Protein AF-0000000080184951 (afdb_homodimer)

Structure (mmCIF, N/CA/C/O backbone):
data_AF-0000000080184951-model_v1
#
loop_
_entity.id
_entity.type
_entity.pdbx_description
1 polymer 'Succinate dehydrogenase cytochrome b556 subunit'
#
loop_
_atom_site.group_PDB
_atom_site.id
_atom_site.type_symbol
_atom_site.label_atom_id
_atom_site.label_alt_id
_atom_site.label_comp_id
_atom_site.label_asym_id
_atom_site.label_entity_id
_atom_site.label_seq_id
_atom_site.pdbx_PDB_ins_code
_atom_site.Cartn_x
_atom_site.Cartn_y
_atom_site.Cartn_z
_atom_site.occupancy
_atom_site.B_iso_or_equiv
_atom_site.auth_seq_id
_atom_site.auth_comp_id
_atom_site.auth_asym_id
_atom_site.auth_atom_id
_atom_site.pdbx_PDB_model_num
ATOM 1 N N . MET A 1 1 ? -30.797 37.688 32.062 1 40.38 1 MET A N 1
ATOM 2 C CA . MET A 1 1 ? -30.281 37.281 30.75 1 40.38 1 MET A CA 1
ATOM 3 C C . MET A 1 1 ? -29.797 35.844 30.766 1 40.38 1 MET A C 1
ATOM 5 O O . MET A 1 1 ? -28.875 35.5 31.484 1 40.38 1 MET A O 1
ATOM 9 N N . GLN A 1 2 ? -30.641 34.844 30.484 1 50.75 2 GLN A N 1
ATOM 10 C CA . GLN A 1 2 ? -30.391 33.406 30.625 1 50.75 2 GLN A CA 1
ATOM 11 C C . GLN A 1 2 ? -29.25 32.938 29.719 1 50.75 2 GLN A C 1
ATOM 13 O O . GLN A 1 2 ? -29.266 33.219 28.516 1 50.75 2 GLN A O 1
ATOM 18 N N . LYS A 1 3 ? -28.047 32.75 30.203 1 53.09 3 LYS A N 1
ATOM 19 C CA . LYS A 1 3 ? -26.891 32.25 29.469 1 53.09 3 LYS A CA 1
ATOM 20 C C . LYS A 1 3 ? -27.25 31 28.672 1 53.09 3 LYS A C 1
ATOM 22 O O . LYS A 1 3 ? -27.766 30.031 29.234 1 53.09 3 LYS A O 1
ATOM 27 N N . LYS A 1 4 ? -27.562 31.109 27.359 1 55.06 4 LYS A N 1
ATOM 28 C CA . LYS A 1 4 ? -27.812 29.938 26.516 1 55.06 4 LYS A CA 1
ATOM 29 C C . LYS A 1 4 ? -26.766 28.859 26.75 1 55.06 4 LYS A C 1
ATOM 31 O O . LYS A 1 4 ? -25.578 29.156 26.859 1 55.06 4 LYS A O 1
ATOM 36 N N . PRO A 1 5 ? -27.141 27.672 27.156 1 54.03 5 PRO A N 1
ATOM 37 C CA . PRO A 1 5 ? -26.188 26.594 27.359 1 54.03 5 PRO A CA 1
ATOM 38 C C . PRO A 1 5 ? -25.25 26.375 26.172 1 54.03 5 PRO A C 1
ATOM 40 O O . PRO A 1 5 ? -25.625 26.688 25.031 1 54.03 5 PRO A O 1
ATOM 43 N N . PRO A 1 6 ? -23.953 26.297 26.422 1 49.47 6 PRO A N 1
ATOM 44 C CA . PRO A 1 6 ? -23.047 26.016 25.297 1 49.47 6 PRO A CA 1
ATOM 45 C C . PRO A 1 6 ? -23.578 24.906 24.391 1 49.47 6 PRO A C 1
ATOM 47 O O . PRO A 1 6 ? -24.172 23.938 24.875 1 49.47 6 PRO A O 1
ATOM 50 N N . LYS A 1 7 ? -24.094 25.172 23.156 1 48.12 7 LYS A N 1
ATOM 51 C CA . LYS A 1 7 ? -24.453 24.172 22.156 1 48.12 7 LYS A CA 1
ATOM 52 C C . LYS A 1 7 ? -23.5 22.984 22.203 1 48.12 7 LYS A C 1
ATOM 54 O O . LYS A 1 7 ? -22.281 23.172 22.25 1 48.12 7 LYS A O 1
ATOM 59 N N . HIS A 1 8 ? -23.828 21.922 22.734 1 45.97 8 HIS A N 1
ATOM 60 C CA . HIS A 1 8 ? -23.078 20.672 22.656 1 45.97 8 HIS A CA 1
ATOM 61 C C . HIS A 1 8 ? -22.562 20.438 21.234 1 45.97 8 HIS A C 1
ATOM 63 O O . HIS A 1 8 ? -23.344 20.391 20.281 1 45.97 8 HIS A O 1
ATOM 69 N N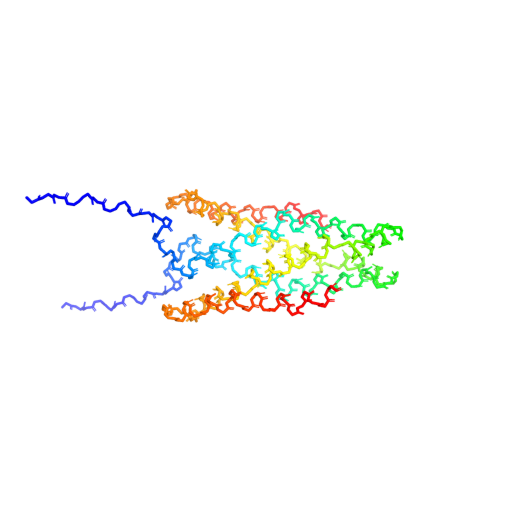 . LEU A 1 9 ? -21.438 21.031 20.797 1 42.91 9 LEU A N 1
ATOM 70 C CA . LEU A 1 9 ? -20.75 20.75 19.547 1 42.91 9 LEU A CA 1
ATOM 71 C C . LEU A 1 9 ? -20.734 19.25 19.25 1 42.91 9 LEU A C 1
ATOM 73 O O . LEU A 1 9 ? -20.125 18.469 20 1 42.91 9 LEU A O 1
ATOM 77 N N . ASN A 1 10 ? -21.781 18.547 18.922 1 44.53 10 ASN A N 1
ATOM 78 C CA . ASN A 1 10 ? -21.719 17.172 18.438 1 44.53 10 ASN A CA 1
ATOM 79 C C . ASN A 1 10 ? -20.547 16.953 17.484 1 44.53 10 ASN A C 1
ATOM 81 O O . ASN A 1 10 ? -20.562 17.453 16.359 1 44.53 10 ASN A O 1
ATOM 85 N N . LEU A 1 11 ? -19.391 16.75 17.938 1 44.78 11 LEU A N 1
ATOM 86 C CA . LEU A 1 11 ? -18.172 16.516 17.172 1 44.78 11 LEU A CA 1
ATOM 87 C C . LEU A 1 11 ? -18.469 15.688 15.914 1 44.78 11 LEU A C 1
ATOM 89 O O . LEU A 1 11 ? -17.812 15.859 14.891 1 44.78 11 LEU A O 1
ATOM 93 N N . LEU A 1 12 ? -19.359 14.656 16.062 1 47.44 12 LEU A N 1
ATOM 94 C CA . LEU A 1 12 ? -19.859 13.992 14.875 1 47.44 12 LEU A CA 1
ATOM 95 C C . LEU A 1 12 ? -20.672 14.961 14.008 1 47.44 12 LEU A C 1
ATOM 97 O O . LEU A 1 12 ? -20.891 14.695 12.828 1 47.44 12 LEU A O 1
ATOM 101 N N . GLU A 1 13 ? -21.219 15.953 14.562 1 49.97 13 GLU A N 1
ATOM 102 C CA . GLU A 1 13 ? -21.938 17.016 13.852 1 49.97 13 GLU A CA 1
ATOM 103 C C . GLU A 1 13 ? -20.969 18.047 13.297 1 49.97 13 GLU A C 1
ATOM 105 O O . GLU A 1 13 ? -21.328 18.875 12.453 1 49.97 13 GLU A O 1
ATOM 110 N N . ILE A 1 14 ? -19.875 18.344 13.969 1 53.41 14 ILE A N 1
ATOM 111 C CA . ILE A 1 14 ? -18.922 19.234 13.336 1 53.41 14 ILE A CA 1
ATOM 112 C C . ILE A 1 14 ? -18.406 18.625 12.031 1 53.41 14 ILE A C 1
ATOM 114 O O . ILE A 1 14 ? -17.859 17.516 12.039 1 53.41 14 ILE A O 1
ATOM 118 N N . LYS A 1 15 ? -18.984 18.906 10.852 1 64.5 15 LYS A N 1
ATOM 119 C CA . LYS A 1 15 ? -18.766 18.422 9.484 1 64.5 15 LYS A CA 1
ATOM 120 C C . LYS A 1 15 ? -17.281 18.422 9.141 1 64.5 15 LYS A C 1
ATOM 122 O O . LYS A 1 15 ? -16.656 19.469 9.008 1 64.5 15 LYS A O 1
ATOM 127 N N . GLN A 1 16 ? -16.578 17.406 9.492 1 77.62 16 GLN A N 1
ATOM 128 C CA . GLN A 1 16 ? -15.211 17.234 9.023 1 77.62 16 GLN A CA 1
ATOM 129 C C . GLN A 1 16 ? -15.094 17.578 7.539 1 77.62 16 GLN A C 1
ATOM 131 O O . GLN A 1 16 ? -15.922 17.156 6.73 1 77.62 16 GLN A O 1
ATOM 136 N N . PRO A 1 17 ? -14.195 18.5 7.273 1 91.44 17 PRO A N 1
ATOM 137 C CA . PRO A 1 17 ? -13.992 18.828 5.859 1 91.44 17 PRO A CA 1
ATOM 138 C C . PRO A 1 17 ? -13.664 17.594 5.016 1 91.44 17 PRO A C 1
ATOM 140 O O . PRO A 1 17 ? -13.047 16.656 5.512 1 91.44 17 PRO A O 1
ATOM 143 N N . LEU A 1 18 ? -14.188 17.578 3.865 1 94.25 18 LEU A N 1
ATOM 144 C CA . LEU A 1 18 ? -14.062 16.438 2.965 1 94.25 18 LEU A CA 1
ATOM 145 C C . LEU A 1 18 ? -12.602 16.031 2.811 1 94.25 18 LEU A C 1
ATOM 147 O O . LEU A 1 18 ? -12.289 14.836 2.814 1 94.25 18 LEU A O 1
ATOM 151 N N . PRO A 1 19 ? -11.633 16.922 2.652 1 95.38 19 PRO A N 1
ATOM 152 C CA . PRO A 1 19 ? -10.219 16.516 2.559 1 95.38 19 PRO A CA 1
ATOM 153 C C . PRO A 1 19 ? -9.75 15.734 3.777 1 95.38 19 PRO A C 1
ATOM 155 O O . PRO A 1 19 ? -8.945 14.812 3.646 1 95.38 19 PRO A O 1
ATOM 158 N N . ALA A 1 20 ? -10.266 16.109 4.934 1 93.94 20 ALA A N 1
ATOM 159 C CA . ALA A 1 20 ? -9.906 15.375 6.145 1 93.94 20 ALA A CA 1
ATOM 160 C C . ALA A 1 20 ? -10.477 13.961 6.121 1 93.94 20 ALA A C 1
ATOM 162 O O . ALA A 1 20 ? -9.82 13.008 6.547 1 93.94 20 ALA A O 1
ATOM 163 N N . VAL A 1 21 ? -11.648 13.883 5.684 1 95.5 21 VAL A N 1
ATOM 164 C CA . VAL A 1 21 ? -12.289 12.57 5.574 1 95.5 21 VAL A CA 1
ATOM 165 C C . VAL A 1 21 ? -11.484 11.688 4.625 1 95.5 21 VAL A C 1
ATOM 167 O O . VAL A 1 21 ? -11.25 10.508 4.918 1 95.5 21 VAL A O 1
ATOM 170 N N . VAL A 1 22 ? -11.039 12.211 3.51 1 97.25 22 VAL A N 1
ATOM 171 C CA . VAL A 1 22 ? -10.273 11.461 2.521 1 97.25 22 VAL A CA 1
ATOM 172 C C . VAL A 1 22 ? -8.945 11.023 3.129 1 97.25 22 VAL A C 1
ATOM 174 O O . VAL A 1 22 ? -8.469 9.914 2.861 1 97.25 22 VAL A O 1
ATOM 177 N N . SER A 1 23 ? -8.359 11.891 3.971 1 96.19 23 SER A N 1
ATOM 178 C CA . SER A 1 23 ? -7.109 11.531 4.637 1 96.19 23 SER A CA 1
ATOM 179 C C . SER A 1 23 ? -7.305 10.328 5.559 1 96.19 23 SER A C 1
ATOM 181 O O . SER A 1 23 ? -6.477 9.414 5.582 1 96.19 23 SER A O 1
ATOM 183 N N . ILE A 1 24 ? -8.367 10.258 6.266 1 94.88 24 ILE A N 1
ATOM 184 C CA . ILE A 1 24 ? -8.68 9.141 7.156 1 94.88 24 ILE A CA 1
ATOM 185 C C . ILE A 1 24 ? -8.945 7.883 6.336 1 94.88 24 ILE A C 1
ATOM 187 O O . ILE A 1 24 ? -8.422 6.809 6.645 1 94.88 24 ILE A O 1
ATOM 191 N N . LEU A 1 25 ? -9.742 8.031 5.344 1 97.38 25 LEU A N 1
ATOM 192 C CA . LEU A 1 25 ? -10.078 6.895 4.488 1 97.38 25 LEU A CA 1
ATOM 193 C C . LEU A 1 25 ? -8.828 6.305 3.85 1 97.38 25 LEU A C 1
ATOM 195 O O . LEU A 1 25 ? -8.734 5.09 3.66 1 97.38 25 LEU A O 1
ATOM 199 N N . HIS A 1 26 ? -7.859 7.156 3.457 1 97.94 26 HIS A N 1
ATOM 200 C CA . HIS A 1 26 ? -6.598 6.691 2.889 1 97.94 26 HIS A CA 1
ATOM 201 C C . HIS A 1 26 ? -5.844 5.805 3.873 1 97.94 26 HIS A C 1
ATOM 203 O O . HIS A 1 26 ? -5.402 4.711 3.518 1 97.94 26 HIS A O 1
ATOM 209 N N . ARG A 1 27 ? -5.82 6.219 5.113 1 97.12 27 ARG A N 1
ATOM 210 C CA . ARG A 1 27 ? -5.109 5.457 6.137 1 97.12 27 ARG A CA 1
ATOM 211 C C . ARG A 1 27 ? -5.844 4.16 6.461 1 97.12 27 ARG A C 1
ATOM 213 O O . ARG A 1 27 ? -5.219 3.109 6.617 1 97.12 27 ARG A O 1
ATOM 220 N N . VAL A 1 28 ? -7.117 4.227 6.523 1 97.31 28 VAL A N 1
ATOM 221 C CA . VAL A 1 28 ? -7.926 3.047 6.82 1 97.31 28 VAL A CA 1
ATOM 222 C C . VAL A 1 28 ? -7.832 2.053 5.664 1 97.31 28 VAL A C 1
ATOM 224 O O . VAL A 1 28 ? -7.703 0.846 5.883 1 97.31 28 VAL A O 1
ATOM 227 N N . SER A 1 29 ? -7.891 2.547 4.441 1 98.19 29 SER A N 1
ATOM 228 C CA . SER A 1 29 ? -7.785 1.656 3.291 1 98.19 29 SER A CA 1
ATOM 229 C C . SER A 1 29 ? -6.414 0.993 3.23 1 98.19 29 SER A C 1
ATOM 231 O O . SER A 1 29 ? -6.301 -0.184 2.881 1 98.19 29 SER A O 1
ATOM 233 N N . GLY A 1 30 ? -5.391 1.742 3.59 1 97.69 30 GLY A N 1
ATOM 234 C CA . GLY A 1 30 ? -4.082 1.126 3.705 1 97.69 30 GLY A CA 1
ATOM 235 C C . GLY A 1 30 ? -4.043 -0.013 4.707 1 97.69 30 GLY A C 1
ATOM 236 O O . GLY A 1 30 ? -3.457 -1.064 4.438 1 97.69 30 GLY A O 1
ATOM 237 N N . ALA A 1 31 ? -4.684 0.171 5.836 1 97.44 31 ALA A N 1
ATOM 238 C CA . ALA A 1 31 ? -4.746 -0.863 6.867 1 97.44 31 ALA A CA 1
ATOM 239 C C . ALA A 1 31 ? -5.488 -2.098 6.359 1 97.44 31 ALA A C 1
ATOM 241 O O . ALA A 1 31 ? -5.066 -3.229 6.613 1 97.44 31 ALA A O 1
ATOM 242 N N . LEU A 1 32 ? -6.527 -1.835 5.719 1 97.75 32 LEU A N 1
ATOM 243 C CA . LEU A 1 32 ? -7.32 -2.945 5.199 1 97.75 32 LEU A CA 1
ATOM 244 C C . LEU A 1 32 ? -6.547 -3.713 4.133 1 97.75 32 LEU A C 1
ATOM 246 O O . LEU A 1 32 ? -6.629 -4.941 4.066 1 97.75 32 LEU A O 1
ATOM 250 N N . LEU A 1 33 ? -5.82 -3.012 3.301 1 97.44 33 LEU A N 1
ATOM 251 C CA . LEU A 1 33 ? -5.027 -3.67 2.268 1 97.44 33 LEU A CA 1
ATOM 252 C C . LEU A 1 33 ? -3.885 -4.469 2.885 1 97.44 33 LEU A C 1
ATOM 254 O O . LEU A 1 33 ? -3.49 -5.508 2.35 1 97.44 33 LEU A O 1
ATOM 258 N N . PHE A 1 34 ? -3.449 -4.023 4.027 1 95.94 34 PHE A N 1
ATOM 259 C CA . PHE A 1 34 ? -2.305 -4.695 4.633 1 95.94 34 PHE A CA 1
ATOM 260 C C . PHE A 1 34 ? -2.758 -5.871 5.488 1 95.94 34 PHE A C 1
ATOM 262 O O . PHE A 1 34 ? -2.35 -7.012 5.254 1 95.94 34 PHE A O 1
ATOM 269 N N . PHE A 1 35 ? -3.584 -5.703 6.527 1 92.88 35 PHE A N 1
ATOM 270 C CA . PHE A 1 35 ? -3.857 -6.699 7.555 1 92.88 35 PHE A CA 1
ATOM 271 C C . PHE A 1 35 ? -4.707 -7.836 7 1 92.88 35 PHE A C 1
ATOM 273 O O . PHE A 1 35 ? -4.285 -8.992 7.004 1 92.88 35 PHE A O 1
ATOM 280 N N . PRO A 1 36 ? -5.805 -7.578 6.418 1 93.88 36 PRO A N 1
ATOM 281 C CA . PRO A 1 36 ? -6.469 -8.719 5.785 1 93.88 36 PRO A CA 1
ATOM 282 C C . PRO A 1 36 ? -6.07 -8.898 4.324 1 93.88 36 PRO A C 1
ATOM 284 O O . PRO A 1 36 ? -6.168 -10.008 3.785 1 93.88 36 PRO A O 1
ATOM 287 N N . GLY A 1 37 ? -5.641 -7.895 3.645 1 95.25 37 GLY A N 1
ATOM 288 C CA . GLY A 1 37 ? -5.379 -7.941 2.215 1 95.25 37 GLY A CA 1
ATOM 289 C C . GLY A 1 37 ? -4.184 -8.797 1.856 1 95.25 37 GLY A C 1
ATOM 290 O O . GLY A 1 37 ? -4.289 -9.711 1.032 1 95.25 37 GLY A O 1
ATOM 291 N N . ILE A 1 38 ? -3.117 -8.555 2.49 1 93.62 38 ILE A N 1
ATOM 292 C CA . ILE A 1 38 ? -1.885 -9.25 2.135 1 93.62 38 ILE A CA 1
ATOM 293 C C . ILE A 1 38 ? -2.004 -10.727 2.494 1 93.62 38 ILE A C 1
ATOM 295 O O . ILE A 1 38 ? -1.757 -11.602 1.658 1 93.62 38 ILE A O 1
ATOM 299 N N . PRO A 1 39 ? -2.465 -11.094 3.764 1 94.62 39 PRO A N 1
ATOM 300 C CA . PRO A 1 39 ? -2.637 -12.516 4.074 1 94.62 39 PRO A CA 1
ATOM 301 C C . PRO A 1 39 ? -3.598 -13.219 3.113 1 94.62 39 PRO A C 1
ATOM 303 O O . PRO A 1 39 ? -3.355 -14.359 2.717 1 94.62 39 PRO A O 1
ATOM 306 N N . LEU A 1 40 ? -4.664 -12.594 2.742 1 94.75 40 LEU A N 1
ATOM 307 C CA . LEU A 1 40 ? -5.613 -13.188 1.805 1 94.75 40 LEU A CA 1
ATOM 308 C C . LEU A 1 40 ? -4.973 -13.383 0.435 1 94.75 40 LEU A C 1
ATOM 310 O O . LEU A 1 40 ? -5.16 -14.43 -0.196 1 94.75 40 LEU A O 1
ATOM 314 N N . LEU A 1 41 ? -4.262 -12.398 -0.031 1 93.06 41 LEU A N 1
ATOM 315 C CA . LEU A 1 41 ? -3.562 -12.508 -1.307 1 93.06 41 LEU A CA 1
ATOM 316 C C . LEU A 1 41 ? -2.555 -13.648 -1.28 1 93.06 41 LEU A C 1
ATOM 318 O O . LEU A 1 41 ? -2.525 -14.477 -2.193 1 93.06 41 LEU A O 1
ATOM 322 N N . LEU A 1 42 ? -1.797 -13.734 -0.169 1 92.19 42 LEU A N 1
ATOM 323 C CA . LEU A 1 42 ? -0.748 -14.75 -0.068 1 92.19 42 LEU A CA 1
ATOM 324 C C . LEU A 1 42 ? -1.346 -16.141 0.043 1 92.19 42 LEU A C 1
ATOM 326 O O . LEU A 1 42 ? -0.808 -17.094 -0.52 1 92.19 42 LEU A O 1
ATOM 330 N N . SER A 1 43 ? -2.416 -16.281 0.792 1 94.69 43 SER A N 1
ATOM 331 C CA . SER A 1 43 ? -3.059 -17.578 0.919 1 94.69 43 SER A CA 1
ATOM 332 C C . SER A 1 43 ? -3.598 -18.062 -0.424 1 94.69 43 SER A C 1
ATOM 334 O O . SER A 1 43 ? -3.498 -19.25 -0.747 1 94.69 43 SER A O 1
ATOM 336 N N . ASN A 1 44 ? -4.129 -17.203 -1.178 1 93.25 44 ASN A N 1
ATOM 337 C CA . ASN A 1 44 ? -4.641 -17.578 -2.49 1 93.25 44 ASN A CA 1
ATOM 338 C C . ASN A 1 44 ? -3.51 -17.875 -3.471 1 93.25 44 ASN A C 1
ATOM 340 O O . ASN A 1 44 ? -3.625 -18.766 -4.312 1 93.25 44 ASN A O 1
ATOM 344 N N . LEU A 1 45 ? -2.473 -17.109 -3.318 1 88.75 45 LEU A N 1
ATOM 345 C CA . LEU A 1 45 ? -1.306 -17.375 -4.152 1 88.75 45 LEU A CA 1
ATOM 346 C C . LEU A 1 45 ? -0.719 -18.75 -3.834 1 88.75 45 LEU A C 1
ATOM 348 O O . LEU A 1 45 ? -0.335 -19.5 -4.742 1 88.75 45 LEU A O 1
ATOM 352 N N . GLU A 1 46 ? -0.659 -18.984 -2.555 1 91.06 46 GLU A N 1
ATOM 353 C CA . GLU A 1 46 ? -0.191 -20.312 -2.137 1 91.06 46 GLU A CA 1
ATOM 354 C C . GLU A 1 46 ? -1.067 -21.422 -2.717 1 91.06 46 GLU A C 1
ATOM 356 O O . GLU A 1 46 ? -0.558 -22.422 -3.229 1 91.06 46 GLU A O 1
ATOM 361 N N . LEU A 1 47 ? -2.281 -21.281 -2.6 1 91.62 47 LEU A N 1
ATOM 362 C CA . LEU A 1 47 ? -3.227 -22.234 -3.156 1 91.62 47 LEU A CA 1
ATOM 363 C C . LEU A 1 47 ? -3.018 -22.406 -4.66 1 91.62 47 LEU A C 1
ATOM 365 O O . LEU A 1 47 ? -2.99 -23.516 -5.172 1 91.62 47 LEU A O 1
ATOM 369 N N . LEU A 1 48 ? -2.83 -21.328 -5.348 1 86 48 LEU A N 1
ATOM 370 C CA . LEU A 1 48 ? -2.67 -21.266 -6.797 1 86 48 LEU A CA 1
ATOM 371 C C . LEU A 1 48 ? -1.414 -22.016 -7.234 1 86 48 LEU A C 1
ATOM 373 O O . LEU A 1 48 ? -1.414 -22.688 -8.266 1 86 48 LEU A O 1
ATOM 377 N N . LEU A 1 49 ? -0.378 -22 -6.363 1 83 49 LEU A N 1
ATOM 378 C CA . LEU A 1 49 ? 0.935 -22.484 -6.766 1 83 49 LEU A CA 1
ATOM 379 C C . LEU A 1 49 ? 1.202 -23.875 -6.172 1 83 49 LEU A C 1
ATOM 381 O O . LEU A 1 49 ? 2.186 -24.516 -6.527 1 83 49 LEU A O 1
ATOM 385 N N . ASP A 1 50 ? 0.391 -24.328 -5.277 1 87.44 50 ASP A N 1
ATOM 386 C CA . ASP A 1 50 ? 0.654 -25.516 -4.473 1 87.44 50 ASP A CA 1
ATOM 387 C C . ASP A 1 50 ? 0.614 -26.781 -5.328 1 87.44 50 ASP A C 1
ATOM 389 O O . ASP A 1 50 ? 1.502 -27.641 -5.23 1 87.44 50 ASP A O 1
ATOM 393 N N . SER A 1 51 ? -0.413 -27.094 -6.168 1 89.38 51 SER A N 1
ATOM 394 C CA . SER A 1 51 ? -0.662 -28.312 -6.938 1 89.38 51 SER A CA 1
ATOM 395 C C . SER A 1 51 ? -1.755 -28.094 -7.98 1 89.38 51 SER A C 1
ATOM 397 O O . SER A 1 51 ? -2.424 -27.062 -7.977 1 89.38 51 SER A O 1
ATOM 399 N N . PRO A 1 52 ? -1.896 -29 -8.875 1 89.69 52 PRO A N 1
ATOM 400 C CA . PRO A 1 52 ? -3.029 -28.906 -9.797 1 89.69 52 PRO A CA 1
ATOM 401 C C . PRO A 1 52 ? -4.375 -28.859 -9.078 1 89.69 52 PRO A C 1
ATOM 403 O O . PRO A 1 52 ? -5.285 -28.141 -9.516 1 89.69 52 PRO A O 1
ATOM 406 N N . GLN A 1 53 ? -4.492 -29.609 -8.039 1 94.81 53 GLN A N 1
ATOM 407 C CA . GLN A 1 53 ? -5.715 -29.578 -7.242 1 94.81 53 GLN A CA 1
ATOM 408 C C . GLN A 1 53 ? -5.922 -28.219 -6.602 1 94.81 53 GLN A C 1
ATOM 410 O O . GLN A 1 53 ? -7.043 -27.703 -6.551 1 94.81 53 GLN A O 1
ATOM 415 N N . GLY A 1 54 ? -4.898 -27.672 -6.066 1 94.44 54 GLY A N 1
ATOM 416 C CA . GLY A 1 54 ? -4.969 -26.328 -5.52 1 94.44 54 GLY A CA 1
ATOM 417 C C . GLY A 1 54 ? -5.391 -25.281 -6.539 1 94.44 54 GLY A C 1
ATOM 418 O O . GLY A 1 54 ? -6.199 -24.406 -6.238 1 94.44 54 GLY A O 1
ATOM 419 N N . TYR A 1 55 ? -4.758 -25.422 -7.742 1 90.19 55 TYR A N 1
ATOM 420 C CA . TYR A 1 55 ? -5.121 -24.516 -8.836 1 90.19 55 TYR A CA 1
ATOM 421 C C . TYR A 1 55 ? -6.609 -24.609 -9.148 1 90.19 55 TYR A C 1
ATOM 423 O O . TYR A 1 55 ? -7.289 -23.594 -9.297 1 90.19 55 TYR A O 1
ATOM 431 N N . ALA A 1 56 ? -7.082 -25.828 -9.266 1 94.25 56 ALA A N 1
ATOM 432 C CA . ALA A 1 56 ? -8.492 -26.047 -9.555 1 94.25 56 ALA A CA 1
ATOM 433 C C . ALA A 1 56 ? -9.383 -25.469 -8.453 1 94.25 56 ALA A C 1
ATOM 435 O O . ALA A 1 56 ? -10.43 -24.891 -8.734 1 94.25 56 ALA A O 1
ATOM 436 N N . GLN A 1 57 ? -8.977 -25.625 -7.211 1 95.31 57 GLN A N 1
ATOM 437 C CA . GLN A 1 57 ? -9.711 -25.062 -6.078 1 95.31 57 GLN A CA 1
ATOM 438 C C . GLN A 1 57 ? -9.75 -23.547 -6.156 1 95.31 57 GLN A C 1
ATOM 440 O O . GLN A 1 57 ? -10.797 -22.938 -5.914 1 95.31 57 GLN A O 1
ATOM 445 N N . PHE A 1 58 ? -8.664 -22.969 -6.496 1 93.5 58 PHE A N 1
ATOM 446 C CA . PHE A 1 58 ? -8.594 -21.516 -6.645 1 93.5 58 PHE A CA 1
ATOM 447 C C . PHE A 1 58 ? -9.547 -21.047 -7.73 1 93.5 58 PHE A C 1
ATOM 449 O O . PHE A 1 58 ? -10.266 -20.062 -7.547 1 93.5 58 PHE A O 1
ATOM 456 N N . GLN A 1 59 ? -9.578 -21.75 -8.82 1 92.81 59 GLN A N 1
ATOM 457 C CA . GLN A 1 59 ? -10.469 -21.391 -9.922 1 92.81 59 GLN A CA 1
ATOM 458 C C . GLN A 1 59 ? -11.93 -21.469 -9.492 1 92.81 59 GLN A C 1
ATOM 460 O O . GLN A 1 59 ? -12.742 -20.625 -9.898 1 92.81 59 GLN A O 1
ATOM 465 N N . SER A 1 60 ? -12.203 -22.422 -8.734 1 95.94 60 SER A N 1
ATOM 466 C CA . SER A 1 60 ? -13.578 -22.625 -8.305 1 95.94 60 SER A CA 1
ATOM 467 C C . SER A 1 60 ? -14.047 -21.484 -7.402 1 95.94 60 SER A C 1
ATOM 469 O O . SER A 1 60 ? -15.25 -21.281 -7.23 1 95.94 60 SER A O 1
ATOM 471 N N . LEU A 1 61 ? -13.141 -20.766 -6.746 1 95.38 61 LEU A N 1
ATOM 472 C CA . LEU A 1 61 ? -13.492 -19.625 -5.906 1 95.38 61 LEU A CA 1
ATOM 473 C C . LEU A 1 61 ? -14.234 -18.562 -6.707 1 95.38 61 LEU A C 1
ATOM 475 O O . LEU A 1 61 ? -15.086 -17.859 -6.168 1 95.38 61 LEU A O 1
ATOM 479 N N . PHE A 1 62 ? -13.938 -18.469 -8.016 1 94.31 62 PHE A N 1
ATOM 480 C CA . PHE A 1 62 ? -14.516 -17.438 -8.867 1 94.31 62 PHE A CA 1
ATOM 481 C C . PHE A 1 62 ? -15.969 -17.781 -9.203 1 94.31 62 PHE A C 1
ATOM 483 O O . PHE A 1 62 ? -16.688 -16.938 -9.75 1 94.31 62 PHE A O 1
ATOM 490 N N . GLU A 1 63 ? -16.375 -18.953 -8.883 1 95.62 63 GLU A N 1
ATOM 491 C CA . GLU A 1 63 ? -17.766 -19.328 -9.055 1 95.62 63 GLU A CA 1
ATOM 492 C C . GLU A 1 63 ? -18.594 -18.938 -7.84 1 95.62 63 GLU A C 1
ATOM 494 O O . GLU A 1 63 ? -19.828 -18.938 -7.895 1 95.62 63 GLU A O 1
ATOM 499 N N . ASN A 1 64 ? -18.016 -18.641 -6.75 1 96.88 64 ASN A N 1
ATOM 500 C CA . ASN A 1 64 ? -18.672 -18.266 -5.504 1 96.88 64 ASN A CA 1
ATOM 501 C C . ASN A 1 64 ? -18.969 -16.766 -5.461 1 96.88 64 ASN A C 1
ATOM 503 O O . ASN A 1 64 ? -18.062 -15.938 -5.523 1 96.88 64 ASN A O 1
ATOM 507 N N . PRO A 1 65 ? -20.266 -16.344 -5.324 1 96.38 65 PRO A N 1
ATOM 508 C CA . PRO A 1 65 ? -20.641 -14.922 -5.316 1 96.38 65 PRO A CA 1
ATOM 509 C C . PRO A 1 65 ? -20 -14.148 -4.168 1 96.38 65 PRO A C 1
ATOM 511 O O . PRO A 1 65 ? -19.703 -12.961 -4.305 1 96.38 65 PRO A O 1
ATOM 514 N N . LEU A 1 66 ? -19.797 -14.773 -3.07 1 96.75 66 LEU A N 1
ATOM 515 C CA . LEU A 1 66 ? -19.172 -14.117 -1.931 1 96.75 66 LEU A CA 1
ATOM 516 C C . LEU A 1 66 ? -17.719 -13.75 -2.244 1 96.75 66 LEU A C 1
ATOM 518 O O . LEU A 1 66 ? -17.25 -12.68 -1.864 1 96.75 66 LEU A O 1
ATOM 522 N N . PHE A 1 67 ? -17.016 -14.648 -2.869 1 96.81 67 PHE A N 1
ATOM 523 C CA . PHE A 1 67 ? -15.625 -14.391 -3.25 1 96.81 67 PHE A CA 1
ATOM 524 C C . PHE A 1 67 ? -15.547 -13.234 -4.242 1 96.81 67 PHE A C 1
ATOM 526 O O . PHE A 1 67 ? -14.719 -12.336 -4.09 1 96.81 67 PHE A O 1
ATOM 533 N N . LYS A 1 68 ? -16.469 -13.211 -5.211 1 96.56 68 LYS A N 1
ATOM 534 C CA . LYS A 1 68 ? -16.484 -12.156 -6.219 1 96.56 68 LYS A CA 1
ATOM 535 C C . LYS A 1 68 ? -16.812 -10.805 -5.59 1 96.56 68 LYS A C 1
ATOM 537 O O . LYS A 1 68 ? -16.219 -9.789 -5.953 1 96.56 68 LYS A O 1
ATOM 542 N N . THR A 1 69 ? -17.719 -10.812 -4.668 1 96.75 69 THR A N 1
ATOM 543 C CA . THR A 1 69 ? -18.062 -9.578 -3.965 1 96.75 69 THR A CA 1
ATOM 544 C C . THR A 1 69 ? -16.875 -9.07 -3.148 1 96.75 69 THR A C 1
ATOM 546 O O . THR A 1 69 ? -16.609 -7.871 -3.125 1 96.75 69 THR A O 1
ATOM 549 N N . GLY A 1 70 ? -16.219 -10.023 -2.477 1 96.5 70 GLY A N 1
ATOM 550 C CA . GLY A 1 70 ? -15.016 -9.656 -1.74 1 96.5 70 GLY A CA 1
ATOM 551 C C . GLY A 1 70 ? -13.93 -9.062 -2.619 1 96.5 70 GLY A C 1
ATOM 552 O O . GLY A 1 70 ? -13.258 -8.109 -2.221 1 96.5 70 GLY A O 1
ATOM 553 N N . LEU A 1 71 ? -13.797 -9.609 -3.789 1 96.44 71 LEU A N 1
ATOM 554 C CA . LEU A 1 71 ? -12.805 -9.102 -4.734 1 96.44 71 LEU A CA 1
ATOM 555 C C . LEU A 1 71 ? -13.156 -7.688 -5.188 1 96.44 71 LEU A C 1
ATOM 557 O O . LEU A 1 71 ? -12.266 -6.84 -5.328 1 96.44 71 LEU A O 1
ATOM 561 N N . ILE A 1 72 ? -14.438 -7.445 -5.406 1 97.31 72 ILE A N 1
ATOM 562 C CA . ILE A 1 72 ? -14.891 -6.125 -5.836 1 97.31 72 ILE A CA 1
ATOM 563 C C . ILE A 1 72 ? -14.672 -5.117 -4.715 1 97.31 72 ILE A C 1
ATOM 565 O O . ILE A 1 72 ? -14.234 -3.988 -4.957 1 97.31 72 ILE A O 1
ATOM 569 N N . LEU A 1 73 ? -14.977 -5.512 -3.529 1 97.56 73 LEU A N 1
ATOM 570 C CA . LEU A 1 73 ? -14.727 -4.648 -2.379 1 97.56 73 LEU A CA 1
ATOM 571 C C . LEU A 1 73 ? -13.242 -4.348 -2.234 1 97.56 73 LEU A C 1
ATOM 573 O O . LEU A 1 73 ? -12.859 -3.205 -1.984 1 97.56 73 LEU A O 1
ATOM 577 N N . ALA A 1 74 ? -12.43 -5.371 -2.391 1 97.25 74 ALA A N 1
ATOM 578 C CA . ALA A 1 74 ? -10.984 -5.184 -2.326 1 97.25 74 ALA A CA 1
ATOM 579 C C . ALA A 1 74 ? -10.508 -4.23 -3.416 1 97.25 74 ALA A C 1
ATOM 581 O O . ALA A 1 74 ? -9.617 -3.41 -3.186 1 97.25 74 ALA A O 1
ATOM 582 N N . LEU A 1 75 ? -11.062 -4.328 -4.566 1 97.5 75 LEU A N 1
ATOM 583 C CA . LEU A 1 75 ? -10.75 -3.43 -5.672 1 97.5 75 LEU A CA 1
ATOM 584 C C . LEU A 1 75 ? -11.094 -1.988 -5.316 1 97.5 75 LEU A C 1
ATOM 586 O O . LEU A 1 75 ? -10.312 -1.073 -5.582 1 97.5 75 LEU A O 1
ATOM 590 N N . TRP A 1 76 ? -12.234 -1.8 -4.746 1 98.5 76 TRP A N 1
ATOM 591 C CA . TRP A 1 76 ? -12.648 -0.459 -4.344 1 98.5 76 TRP A CA 1
ATOM 592 C C . TRP A 1 76 ? -11.68 0.125 -3.318 1 98.5 76 TRP A C 1
ATOM 594 O O . TRP A 1 76 ? -11.258 1.277 -3.441 1 98.5 76 TRP A O 1
ATOM 604 N N . VAL A 1 77 ? -11.352 -0.648 -2.307 1 98.62 77 VAL A N 1
ATOM 605 C CA . VAL A 1 77 ? -10.43 -0.233 -1.261 1 98.62 77 VAL A CA 1
ATOM 606 C C . VAL A 1 77 ? -9.078 0.128 -1.879 1 98.62 77 VAL A C 1
ATOM 608 O O . VAL A 1 77 ? -8.469 1.139 -1.516 1 98.62 77 VAL A O 1
ATOM 611 N N . PHE A 1 78 ? -8.648 -0.642 -2.838 1 98.44 78 PHE A N 1
ATOM 612 C CA . PHE A 1 78 ? -7.371 -0.417 -3.508 1 98.44 78 PHE A CA 1
ATOM 613 C C . PHE A 1 78 ? -7.406 0.876 -4.312 1 98.44 78 PHE A C 1
ATOM 615 O O . PHE A 1 78 ? -6.496 1.7 -4.211 1 98.44 78 PHE A O 1
ATOM 622 N N . LEU A 1 79 ? -8.461 1.055 -5.098 1 98.56 79 LEU A N 1
ATOM 623 C CA . LEU A 1 79 ? -8.57 2.229 -5.957 1 98.56 79 LEU A CA 1
ATOM 624 C C . LEU A 1 79 ? -8.703 3.5 -5.129 1 98.56 79 LEU A C 1
ATOM 626 O O . LEU A 1 79 ? -8.164 4.547 -5.492 1 98.56 79 LEU A O 1
ATOM 630 N N . LEU A 1 80 ? -9.492 3.393 -4.039 1 98.62 80 LEU A N 1
ATOM 631 C CA . LEU A 1 80 ? -9.578 4.523 -3.123 1 98.62 80 LEU A CA 1
ATOM 632 C C . LEU A 1 80 ? -8.203 4.902 -2.592 1 98.62 80 LEU A C 1
ATOM 634 O O . LEU A 1 80 ? -7.836 6.078 -2.596 1 98.62 80 LEU A O 1
ATOM 638 N N . HIS A 1 81 ? -7.457 3.959 -2.094 1 98.5 81 HIS A N 1
ATOM 639 C CA . HIS A 1 81 ? -6.113 4.176 -1.572 1 98.5 81 HIS A CA 1
ATOM 640 C C . HIS A 1 81 ? -5.199 4.781 -2.635 1 98.5 81 HIS A C 1
ATOM 642 O O . HIS A 1 81 ? -4.469 5.734 -2.361 1 98.5 81 HIS A O 1
ATOM 648 N N . LEU A 1 82 ? -5.238 4.227 -3.846 1 98 82 LEU A N 1
ATOM 649 C CA . LEU A 1 82 ? -4.395 4.664 -4.949 1 98 82 LEU A CA 1
ATOM 650 C C . LEU A 1 82 ? -4.68 6.117 -5.312 1 98 82 LEU A C 1
ATOM 652 O O . LEU A 1 82 ? -3.762 6.934 -5.387 1 98 82 LEU A O 1
ATOM 656 N N . PHE A 1 83 ? -5.918 6.445 -5.527 1 98.44 83 PHE A N 1
ATOM 657 C CA . PHE A 1 83 ? -6.27 7.793 -5.961 1 98.44 83 PHE A CA 1
ATOM 658 C C . PHE A 1 83 ? -6 8.805 -4.855 1 98.44 83 PHE A C 1
ATOM 660 O O . PHE A 1 83 ? -5.559 9.922 -5.121 1 98.44 83 PHE A O 1
ATOM 667 N N . ALA A 1 84 ? -6.34 8.383 -3.643 1 98.38 84 ALA A N 1
ATOM 668 C CA . ALA A 1 84 ? -6.016 9.266 -2.523 1 98.38 84 ALA A CA 1
ATOM 669 C C . ALA A 1 84 ? -4.508 9.484 -2.42 1 98.38 84 ALA A C 1
ATOM 671 O O . ALA A 1 84 ? -4.055 10.609 -2.188 1 98.38 84 ALA A O 1
ATOM 672 N N . GLY A 1 85 ? -3.752 8.445 -2.537 1 97.69 85 GLY A N 1
ATOM 673 C CA . GLY A 1 85 ? -2.303 8.57 -2.529 1 97.69 85 GLY A CA 1
ATOM 674 C C . GLY A 1 85 ? -1.782 9.508 -3.602 1 97.69 85 GLY A C 1
ATOM 675 O O . GLY A 1 85 ? -0.886 10.32 -3.346 1 97.69 85 GLY A O 1
ATOM 676 N N . ILE A 1 86 ? -2.264 9.43 -4.77 1 97.5 86 ILE A N 1
ATOM 677 C CA . ILE A 1 86 ? -1.884 10.305 -5.871 1 97.5 86 ILE A CA 1
ATOM 678 C C . ILE A 1 86 ? -2.205 11.758 -5.512 1 97.5 86 ILE A C 1
ATOM 680 O O . ILE A 1 86 ? -1.393 12.656 -5.75 1 97.5 86 ILE A O 1
ATOM 684 N N . ARG A 1 87 ? -3.414 11.945 -5.012 1 97.81 87 ARG A N 1
ATOM 685 C CA . ARG A 1 87 ? -3.801 13.281 -4.566 1 97.81 87 ARG A CA 1
ATOM 686 C C . ARG A 1 87 ? -2.797 13.836 -3.561 1 97.81 87 ARG A C 1
ATOM 688 O O . ARG A 1 87 ? -2.385 14.992 -3.66 1 97.81 87 ARG A O 1
ATOM 695 N N . PHE A 1 88 ? -2.41 13.008 -2.555 1 97.19 88 PHE A N 1
ATOM 696 C CA . PHE A 1 88 ? -1.52 13.477 -1.499 1 97.19 88 PHE A CA 1
ATOM 697 C C . PHE A 1 88 ? -0.124 13.75 -2.049 1 97.19 88 PHE A C 1
ATOM 699 O O . PHE A 1 88 ? 0.558 14.672 -1.602 1 97.19 88 PHE A O 1
ATOM 706 N N . LEU A 1 89 ? 0.264 13.023 -3.006 1 96.19 89 LEU A N 1
ATOM 707 C CA . LEU A 1 89 ? 1.528 13.32 -3.67 1 96.19 89 LEU A CA 1
ATOM 708 C C . LEU A 1 89 ? 1.459 14.656 -4.402 1 96.19 89 LEU A C 1
ATOM 710 O O . LEU A 1 89 ? 2.426 15.422 -4.402 1 96.19 89 LEU A O 1
ATOM 714 N N . GLY A 1 90 ? 0.339 14.867 -5.086 1 95.69 90 GLY A N 1
ATOM 715 C CA . GLY A 1 90 ? 0.132 16.156 -5.703 1 95.69 90 GLY A CA 1
ATOM 716 C C . GLY A 1 90 ? 0.219 17.312 -4.719 1 95.69 90 GLY A C 1
ATOM 717 O O . GLY A 1 90 ? 0.825 18.344 -5.012 1 95.69 90 GLY A O 1
ATOM 718 N N . LEU A 1 91 ? -0.357 17.172 -3.555 1 95 91 LEU A N 1
ATOM 719 C CA . LEU A 1 91 ? -0.312 18.188 -2.514 1 95 91 LEU A CA 1
ATOM 720 C C . LEU A 1 91 ? 1.123 18.438 -2.059 1 95 91 LEU A C 1
ATOM 722 O O . LEU A 1 91 ? 1.507 19.578 -1.8 1 95 91 LEU A O 1
ATOM 726 N N . ASP A 1 92 ? 1.863 17.375 -1.952 1 92.88 92 ASP A N 1
ATOM 727 C CA . ASP A 1 92 ? 3.27 17.516 -1.587 1 92.88 92 ASP A CA 1
ATOM 728 C C . ASP A 1 92 ? 4.023 18.359 -2.611 1 92.88 92 ASP A C 1
ATOM 730 O O . ASP A 1 92 ? 5.016 19.016 -2.275 1 92.88 92 ASP A O 1
ATOM 734 N N . LEU A 1 93 ? 3.584 18.344 -3.816 1 94.69 93 LEU A N 1
ATOM 735 C CA . LEU A 1 93 ? 4.18 19.141 -4.891 1 94.69 93 LEU A CA 1
ATOM 736 C C . LEU A 1 93 ? 3.479 20.484 -5.031 1 94.69 9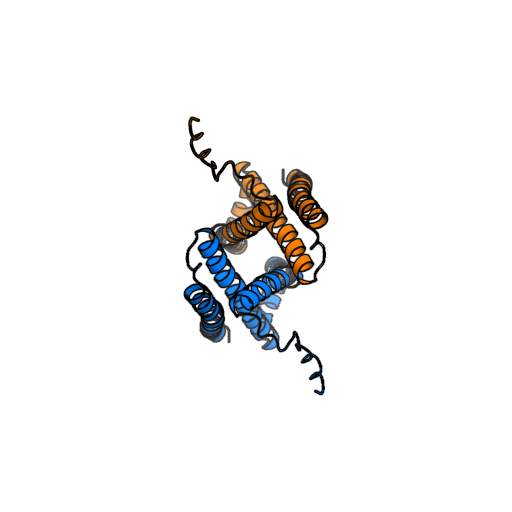3 LEU A C 1
ATOM 738 O O . LEU A 1 93 ? 3.686 21.203 -6.016 1 94.69 93 LEU A O 1
ATOM 742 N N . HIS A 1 94 ? 2.549 20.797 -4.121 1 93.75 94 HIS A N 1
ATOM 743 C CA . HIS A 1 94 ? 1.853 22.062 -3.988 1 93.75 94 HIS A CA 1
ATOM 744 C C . HIS A 1 94 ? 0.779 22.219 -5.059 1 93.75 94 HIS A C 1
ATOM 746 O O . HIS A 1 94 ? 0.431 23.344 -5.438 1 93.75 94 HIS A O 1
ATOM 752 N N . TYR A 1 95 ? 0.386 21.125 -5.625 1 94.5 95 TYR A N 1
ATOM 753 C CA . TYR A 1 95 ? -0.808 21.109 -6.461 1 94.5 95 TYR A CA 1
ATOM 754 C C . TYR A 1 95 ? -2.062 20.906 -5.621 1 94.5 95 TYR A C 1
ATOM 756 O O . TYR A 1 95 ? -2.09 20.031 -4.746 1 94.5 95 TYR A O 1
ATOM 764 N N . GLY A 1 96 ? -3.076 21.812 -5.797 1 90.75 96 GLY A N 1
ATOM 765 C CA . GLY A 1 96 ? -4.352 21.609 -5.129 1 90.75 96 GLY A CA 1
ATOM 766 C C . GLY A 1 96 ? -4.355 22.109 -3.691 1 90.75 96 GLY A C 1
ATOM 767 O O . GLY A 1 96 ? -5.102 21.594 -2.857 1 90.75 96 GLY A O 1
ATOM 768 N N . ILE A 1 97 ? -3.578 23.016 -3.402 1 92.56 97 ILE A N 1
ATOM 769 C CA . ILE A 1 97 ? -3.391 23.438 -2.021 1 92.56 97 ILE A CA 1
ATOM 770 C C . ILE A 1 97 ? -4.48 24.438 -1.642 1 92.56 97 ILE A C 1
ATOM 772 O O . ILE A 1 97 ? -4.742 24.672 -0.457 1 92.56 97 ILE A O 1
ATOM 776 N N . LYS A 1 98 ? -5.062 25.031 -2.629 1 95.31 98 LYS A N 1
ATOM 777 C CA . LYS A 1 98 ? -6.184 25.922 -2.334 1 95.31 98 LYS A CA 1
ATOM 778 C C . LYS A 1 98 ? -7.398 25.125 -1.854 1 95.31 98 LYS A C 1
ATOM 780 O O . LYS A 1 98 ? -7.656 24.031 -2.332 1 95.31 98 LYS A O 1
ATOM 785 N N . LEU A 1 99 ? -8.133 25.75 -0.946 1 93.69 99 LEU A N 1
ATOM 786 C CA . LEU A 1 99 ? -9.234 25.062 -0.282 1 93.69 99 LEU A CA 1
ATOM 787 C C . LEU A 1 99 ? -10.219 24.5 -1.304 1 93.69 99 LEU A C 1
ATOM 789 O O . LEU A 1 99 ? -10.633 23.344 -1.207 1 93.69 99 LEU A O 1
ATOM 793 N N . GLU A 1 100 ? -10.586 25.391 -2.211 1 94.62 100 GLU A N 1
ATOM 794 C CA . GLU A 1 100 ? -11.539 24.953 -3.225 1 94.62 100 GLU A CA 1
ATOM 795 C C . GLU A 1 100 ? -11 23.766 -4.02 1 94.62 100 GLU A C 1
ATOM 797 O O . GLU A 1 100 ? -11.742 22.828 -4.328 1 94.62 100 GLU A O 1
ATOM 802 N N . GLN A 1 101 ? -9.758 23.797 -4.41 1 96.06 101 GLN A N 1
ATOM 803 C CA . GLN A 1 101 ? -9.117 22.703 -5.141 1 96.06 101 GLN A CA 1
ATOM 804 C C . GLN A 1 101 ? -9.031 21.453 -4.285 1 96.06 101 GLN A C 1
ATOM 806 O O . GLN A 1 101 ? -9.234 20.344 -4.781 1 96.06 101 GLN A O 1
ATOM 811 N N . ALA A 1 102 ? -8.719 21.641 -3.008 1 95.38 102 ALA A N 1
ATOM 812 C CA . ALA A 1 102 ? -8.633 20.5 -2.088 1 95.38 102 ALA A CA 1
ATOM 813 C C . ALA A 1 102 ? -9.977 19.781 -1.967 1 95.38 102 ALA A C 1
ATOM 815 O O . ALA A 1 102 ? -10.031 18.547 -1.965 1 95.38 102 ALA A O 1
ATOM 816 N N . ARG A 1 103 ? -11.023 20.516 -1.862 1 95.88 103 ARG A N 1
ATOM 817 C CA . ARG A 1 103 ? -12.359 19.938 -1.773 1 95.88 103 ARG A CA 1
ATOM 818 C C . ARG A 1 103 ? -12.734 19.219 -3.066 1 95.88 103 ARG A C 1
ATOM 820 O O . ARG A 1 103 ? -13.312 18.125 -3.033 1 95.88 103 ARG A O 1
ATOM 827 N N . LEU A 1 104 ? -12.398 19.891 -4.199 1 97.12 104 LEU A N 1
ATOM 828 C CA . LEU A 1 104 ? -12.711 19.297 -5.496 1 97.12 104 LEU A CA 1
ATOM 829 C C . LEU A 1 104 ? -11.961 17.984 -5.695 1 97.12 104 LEU A C 1
ATOM 831 O O . LEU A 1 104 ? -12.555 16.984 -6.105 1 97.12 104 LEU A O 1
ATOM 835 N N . THR A 1 105 ? -10.641 17.969 -5.445 1 97.75 105 THR A N 1
ATOM 836 C CA . THR A 1 105 ? -9.852 16.75 -5.664 1 97.75 105 THR A CA 1
ATOM 837 C C . THR A 1 105 ? -10.289 15.648 -4.703 1 97.75 105 THR A C 1
ATOM 839 O O . THR A 1 105 ? -10.188 14.469 -5.031 1 97.75 105 THR A O 1
ATOM 842 N N . SER A 1 106 ? -10.766 15.992 -3.484 1 98.06 106 SER A N 1
ATOM 843 C CA . SER A 1 106 ? -11.305 14.992 -2.561 1 98.06 106 SER A CA 1
ATOM 844 C C . SER A 1 106 ? -12.555 14.328 -3.131 1 98.06 106 SER A C 1
ATOM 846 O O . SER A 1 106 ? -12.703 13.109 -3.041 1 98.06 106 SER A O 1
ATOM 848 N N . LYS A 1 107 ? -13.406 15.148 -3.75 1 98.06 107 LYS A N 1
ATOM 849 C CA . LYS A 1 107 ? -14.594 14.602 -4.402 1 98.06 107 LYS A CA 1
ATOM 850 C C . LYS A 1 107 ? -14.211 13.68 -5.559 1 98.06 107 LYS A C 1
ATOM 852 O O . LYS A 1 107 ? -14.828 12.633 -5.75 1 98.06 107 LYS A O 1
ATOM 857 N N . ILE A 1 108 ? -13.289 14.062 -6.34 1 98.25 10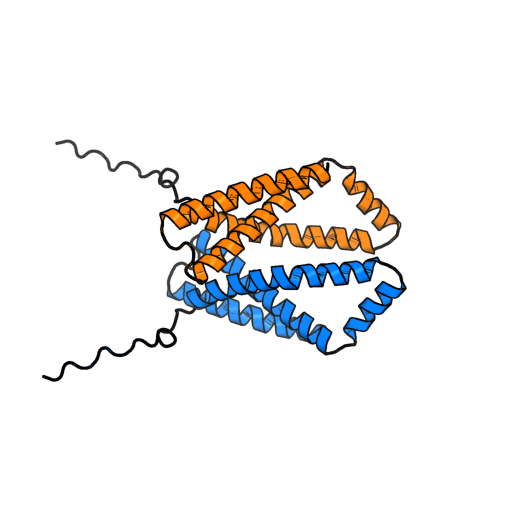8 ILE A N 1
ATOM 858 C CA . ILE A 1 108 ? -12.844 13.297 -7.496 1 98.25 108 ILE A CA 1
ATOM 859 C C . ILE A 1 108 ? -12.297 11.945 -7.043 1 98.25 108 ILE A C 1
ATOM 861 O O . ILE A 1 108 ? -12.578 10.914 -7.66 1 98.25 108 ILE A O 1
ATOM 865 N N . VAL A 1 109 ? -11.492 11.922 -5.914 1 98.5 109 VAL A N 1
ATOM 866 C CA . VAL A 1 109 ? -10.938 10.68 -5.383 1 98.5 109 VAL A CA 1
ATOM 867 C C . VAL A 1 109 ? -12.07 9.703 -5.07 1 98.5 109 VAL A C 1
ATOM 869 O O . VAL A 1 109 ? -12.023 8.539 -5.492 1 98.5 109 VAL A O 1
ATOM 872 N N . LEU A 1 110 ? -13.102 10.156 -4.355 1 98.25 110 LEU A N 1
ATOM 873 C CA . LEU A 1 110 ? -14.211 9.297 -3.943 1 98.25 110 LEU A CA 1
ATOM 874 C C . LEU A 1 110 ? -15.008 8.828 -5.152 1 98.25 110 LEU A C 1
ATOM 876 O O . LEU A 1 110 ? -15.328 7.641 -5.27 1 98.25 110 LEU A O 1
ATOM 880 N N . ALA A 1 111 ? -15.289 9.75 -6.086 1 98.5 111 ALA A N 1
ATOM 881 C CA . ALA A 1 111 ? -16.078 9.422 -7.27 1 98.5 111 ALA A CA 1
ATOM 882 C C . ALA A 1 111 ? -15.32 8.484 -8.203 1 98.5 111 ALA A C 1
ATOM 884 O O . ALA A 1 111 ? -15.867 7.488 -8.672 1 98.5 111 ALA A O 1
ATOM 885 N N . ALA A 1 112 ? -14.078 8.805 -8.539 1 98.44 112 ALA A N 1
ATOM 886 C CA . ALA A 1 112 ? -13.273 7.996 -9.453 1 98.44 112 ALA A CA 1
ATOM 887 C C . ALA A 1 112 ? -13.102 6.578 -8.914 1 98.44 112 ALA A C 1
ATOM 889 O O . ALA A 1 112 ? -13.203 5.605 -9.664 1 98.44 112 ALA A O 1
ATOM 890 N N . GLY A 1 113 ? -12.797 6.473 -7.566 1 98.38 113 GLY A N 1
ATOM 891 C CA . GLY A 1 113 ? -12.68 5.152 -6.969 1 98.38 113 GLY A CA 1
ATOM 892 C C . GLY A 1 113 ? -13.938 4.312 -7.121 1 98.38 113 GLY A C 1
ATOM 893 O O . GLY A 1 113 ? -13.867 3.141 -7.488 1 98.38 113 GLY A O 1
ATOM 894 N N . PHE A 1 114 ? -15.039 4.969 -6.895 1 97.88 114 PHE A N 1
ATOM 895 C CA . PHE A 1 114 ? -16.312 4.262 -6.953 1 97.88 114 PHE A CA 1
ATOM 896 C C . PHE A 1 114 ? -16.672 3.9 -8.391 1 97.88 114 PHE A C 1
ATOM 898 O O . PHE A 1 114 ? -17.016 2.754 -8.68 1 97.88 114 PHE A O 1
ATOM 905 N N . ILE A 1 115 ? -16.578 4.805 -9.328 1 98.31 115 ILE A N 1
ATOM 906 C CA . ILE A 1 115 ? -16.969 4.617 -10.727 1 98.31 115 ILE A CA 1
ATOM 907 C C . ILE A 1 115 ? -16.078 3.547 -11.367 1 98.31 115 ILE A C 1
ATOM 909 O O . ILE A 1 115 ? -16.578 2.643 -12.039 1 98.31 115 ILE A O 1
ATOM 913 N N . LEU A 1 116 ? -14.805 3.609 -11.188 1 98.31 116 LEU A N 1
ATOM 914 C CA . LEU A 1 116 ? -13.906 2.635 -11.789 1 98.31 116 LEU A CA 1
ATOM 915 C C . LEU A 1 116 ? -14.133 1.247 -11.203 1 98.31 116 LEU A C 1
ATOM 917 O O . LEU A 1 116 ? -13.992 0.24 -11.898 1 98.31 116 LEU A O 1
ATOM 921 N N . THR A 1 117 ? -14.43 1.214 -9.859 1 98.31 117 THR A N 1
ATOM 922 C CA . THR A 1 117 ? -14.758 -0.072 -9.258 1 98.31 117 THR A CA 1
ATOM 923 C C . THR A 1 117 ? -15.969 -0.698 -9.945 1 98.31 117 THR A C 1
ATOM 925 O O . THR A 1 117 ? -15.961 -1.89 -10.258 1 98.31 117 THR A O 1
ATOM 928 N N . LEU A 1 118 ? -16.984 0.11 -10.164 1 97.25 118 LEU A N 1
ATOM 929 C CA . LEU A 1 118 ? -18.203 -0.394 -10.812 1 97.25 118 LEU A CA 1
ATOM 930 C C . LEU A 1 118 ? -17.891 -0.875 -12.227 1 97.25 118 LEU A C 1
ATOM 932 O O . LEU A 1 118 ? -18.359 -1.938 -12.641 1 97.25 118 LEU A O 1
ATOM 936 N N . LEU A 1 119 ? -17.125 -0.171 -12.977 1 97.12 119 LEU A N 1
ATOM 937 C CA . LEU A 1 119 ? -16.797 -0.515 -14.352 1 97.12 119 LEU A CA 1
ATOM 938 C C . LEU A 1 119 ? -16 -1.814 -14.414 1 97.12 119 LEU A C 1
ATOM 940 O O . LEU A 1 119 ? -16.312 -2.701 -15.211 1 97.12 119 LEU A O 1
ATOM 944 N N . ILE A 1 120 ? -15.008 -1.944 -13.578 1 96.56 120 ILE A N 1
ATOM 945 C CA . ILE A 1 120 ? -14.156 -3.131 -13.586 1 96.56 120 ILE A CA 1
ATOM 946 C C . ILE A 1 120 ? -14.891 -4.293 -12.922 1 96.56 120 ILE A C 1
ATOM 948 O O . ILE A 1 120 ? -14.781 -5.438 -13.367 1 96.56 120 ILE A O 1
ATOM 952 N N . GLY A 1 121 ? -15.586 -3.961 -11.805 1 95.69 121 GLY A N 1
ATOM 953 C CA . GLY A 1 121 ? -16.344 -4.973 -11.086 1 95.69 121 GLY A CA 1
ATOM 954 C C . GLY A 1 121 ? -17.375 -5.684 -11.945 1 95.69 121 GLY A C 1
ATOM 955 O O . GLY A 1 121 ? -17.609 -6.879 -11.773 1 95.69 121 GLY A O 1
ATOM 956 N N . MET A 1 122 ? -17.953 -5.02 -12.922 1 94.25 122 MET A N 1
ATOM 957 C CA . MET A 1 122 ? -18.906 -5.617 -13.852 1 94.25 122 MET A CA 1
ATOM 958 C C . MET A 1 122 ? -18.234 -6.707 -14.695 1 94.25 122 MET A C 1
AT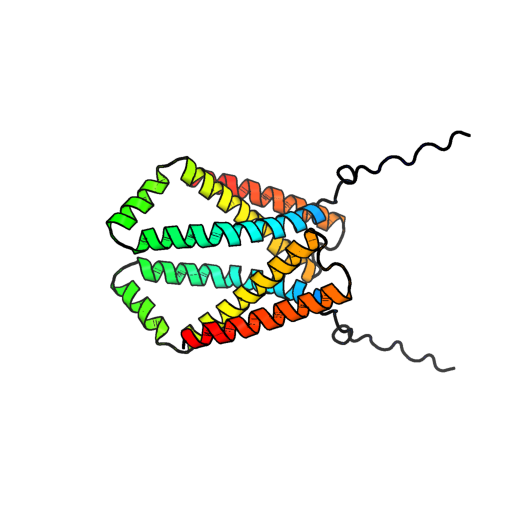OM 960 O O . MET A 1 122 ? -18.875 -7.695 -15.047 1 94.25 122 MET A O 1
ATOM 964 N N . SER A 1 123 ? -17.031 -6.566 -14.953 1 91.81 123 SER A N 1
ATOM 965 C CA . SER A 1 123 ? -16.297 -7.562 -15.734 1 91.81 123 SER A CA 1
ATOM 966 C C . SER A 1 123 ? -16.016 -8.812 -14.906 1 91.81 123 SER A C 1
ATOM 968 O O . SER A 1 123 ? -15.781 -9.891 -15.461 1 91.81 123 SER A O 1
ATOM 970 N N . ILE A 1 124 ? -15.945 -8.719 -13.594 1 88.38 124 ILE A N 1
ATOM 971 C CA . ILE A 1 124 ? -15.68 -9.828 -12.695 1 88.38 124 ILE A CA 1
ATOM 972 C C . ILE A 1 124 ? -16.938 -10.664 -12.516 1 88.38 124 ILE A C 1
ATOM 974 O O . ILE A 1 124 ? -16.875 -11.883 -12.32 1 88.38 124 ILE A O 1
ATOM 978 N N . TRP A 1 125 ? -18.078 -10.055 -12.578 1 84.81 125 TRP A N 1
ATOM 979 C CA . TRP A 1 125 ? -19.344 -10.758 -12.398 1 84.81 125 TRP A CA 1
ATOM 980 C C . TRP A 1 125 ? -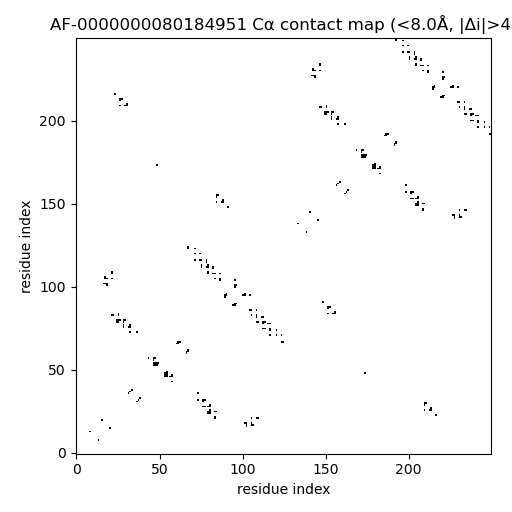19.797 -11.383 -13.711 1 84.81 125 TRP A C 1
ATOM 982 O O . TRP A 1 125 ? -20.359 -12.484 -13.719 1 84.81 125 TRP A O 1
ATOM 992 N N . MET B 1 1 ? 22.484 52.719 11.68 1 41.19 1 MET B N 1
ATOM 993 C CA . MET B 1 1 ? 22.203 51.375 12.125 1 41.19 1 MET B CA 1
ATOM 994 C C . MET B 1 1 ? 21.922 50.469 10.938 1 41.19 1 MET B C 1
ATOM 996 O O . MET B 1 1 ? 20.984 50.688 10.18 1 41.19 1 MET B O 1
ATOM 1000 N N . GLN B 1 2 ? 22.922 49.781 10.344 1 51.41 2 GLN B N 1
ATOM 1001 C CA . GLN B 1 2 ? 22.844 49 9.109 1 51.41 2 GLN B CA 1
ATOM 1002 C C . GLN B 1 2 ? 21.859 47.844 9.234 1 51.41 2 GLN B C 1
ATOM 1004 O O . GLN B 1 2 ? 21.922 47.062 10.18 1 51.41 2 GLN B O 1
ATOM 1009 N N . LYS B 1 3 ? 20.656 48 8.711 1 55.38 3 LYS B N 1
ATOM 1010 C CA . LYS B 1 3 ? 19.641 46.938 8.695 1 55.38 3 LYS B CA 1
ATOM 1011 C C . LYS B 1 3 ? 20.219 45.625 8.203 1 55.38 3 LYS B C 1
ATOM 1013 O O . LYS B 1 3 ? 20.812 45.562 7.125 1 55.38 3 LYS B O 1
ATOM 1018 N N . LYS B 1 4 ? 20.625 44.719 9.094 1 55.53 4 LYS B N 1
ATOM 1019 C CA . LYS B 1 4 ? 21.094 43.375 8.711 1 55.53 4 LYS B CA 1
ATOM 1020 C C . LYS B 1 4 ? 20.203 42.781 7.633 1 55.53 4 LYS B C 1
ATOM 1022 O O . LYS B 1 4 ? 18.984 42.875 7.703 1 55.53 4 LYS B O 1
ATOM 1027 N N . PRO B 1 5 ? 20.719 42.406 6.488 1 54.34 5 PRO B N 1
ATOM 1028 C CA . PRO B 1 5 ? 19.922 41.781 5.43 1 54.34 5 PRO B CA 1
ATOM 1029 C C . PRO B 1 5 ? 19.109 40.594 5.934 1 54.34 5 PRO B C 1
ATOM 1031 O O . PRO B 1 5 ? 19.5 39.938 6.902 1 54.34 5 PRO B O 1
ATOM 1034 N N . PRO B 1 6 ? 17.812 40.562 5.625 1 49.66 6 PRO B N 1
ATOM 1035 C CA . PRO B 1 6 ? 17.047 39.375 6.02 1 49.66 6 PRO B CA 1
ATOM 1036 C C . PRO B 1 6 ? 17.797 38.094 5.754 1 49.66 6 PRO B C 1
ATOM 1038 O O . PRO B 1 6 ? 18.5 37.969 4.746 1 49.66 6 PRO B O 1
ATOM 1041 N N . LYS B 1 7 ?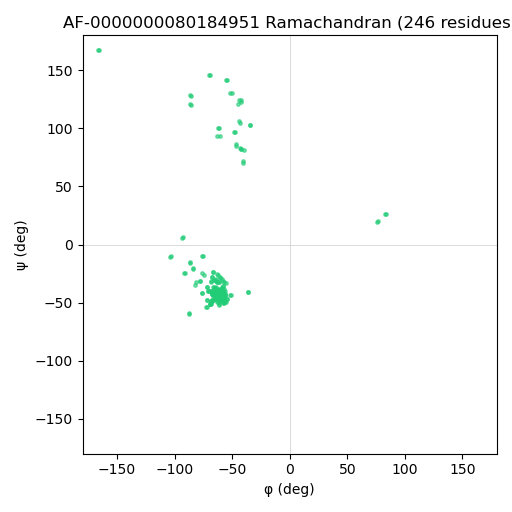 18.406 37.344 6.758 1 48.62 7 LYS B N 1
ATOM 1042 C CA . LYS B 1 7 ? 18.969 36.031 6.605 1 48.62 7 LYS B CA 1
ATOM 1043 C C . LYS B 1 7 ? 18.172 35.188 5.602 1 48.62 7 LYS B C 1
ATOM 1045 O O . LYS B 1 7 ? 16.938 35.156 5.648 1 48.62 7 LYS B O 1
ATOM 1050 N N . HIS B 1 8 ? 18.594 35 4.441 1 46.12 8 HIS B N 1
ATOM 1051 C CA . HIS B 1 8 ? 18.016 34.094 3.477 1 46.12 8 HIS B CA 1
ATOM 1052 C C . HIS B 1 8 ? 17.656 32.75 4.137 1 46.12 8 HIS B C 1
ATOM 1054 O O . HIS B 1 8 ? 18.5 32.094 4.734 1 46.12 8 HIS B O 1
ATOM 1060 N N . LEU B 1 9 ? 16.484 32.625 4.805 1 43.31 9 LEU B N 1
ATOM 1061 C CA . LEU B 1 9 ? 15.945 31.375 5.312 1 43.31 9 LEU B CA 1
ATOM 1062 C C . LEU B 1 9 ? 16.172 30.25 4.312 1 43.31 9 LEU B C 1
ATOM 1064 O O . LEU B 1 9 ? 15.633 30.281 3.201 1 43.31 9 LEU B O 1
ATOM 1068 N N . ASN B 1 10 ? 17.312 29.719 4.066 1 44.78 10 ASN B N 1
ATOM 1069 C CA . ASN B 1 10 ? 17.484 28.5 3.27 1 44.78 10 ASN B CA 1
ATOM 1070 C C . ASN B 1 10 ? 16.438 27.453 3.609 1 44.78 10 ASN B C 1
ATOM 1072 O O . ASN B 1 10 ? 16.469 26.859 4.691 1 44.78 10 ASN B O 1
ATOM 1076 N N . LEU B 1 11 ? 15.281 27.5 3.1 1 45.03 11 LEU B N 1
ATOM 1077 C CA . LEU B 1 11 ? 14.164 26.578 3.291 1 45.03 11 LEU B CA 1
ATOM 1078 C C . LEU B 1 11 ? 14.656 25.141 3.424 1 45.03 11 LEU B C 1
ATOM 1080 O O . LEU B 1 11 ? 14.062 24.344 4.141 1 45.03 11 LEU B O 1
ATOM 1084 N N . LEU B 1 12 ? 15.664 24.766 2.578 1 47.59 12 LEU B N 1
ATOM 1085 C CA . LEU B 1 12 ? 16.344 23.5 2.812 1 47.59 12 LEU B CA 1
ATOM 1086 C C . LEU B 1 12 ? 17.047 23.5 4.16 1 47.59 12 LEU B C 1
ATOM 1088 O O . LEU B 1 12 ? 17.391 22.453 4.688 1 47.59 12 LEU B O 1
ATOM 1092 N N . GLU B 1 13 ? 17.422 24.609 4.66 1 49.88 13 GLU B N 1
ATOM 1093 C CA . GLU B 1 13 ? 18.016 24.781 5.98 1 49.88 13 GLU B CA 1
ATOM 1094 C C . GLU B 1 13 ? 16.938 24.812 7.066 1 49.88 13 GLU B C 1
ATOM 1096 O O . GLU B 1 13 ? 17.25 24.703 8.258 1 49.88 13 GLU B O 1
ATOM 1101 N N . ILE B 1 14 ? 15.758 25.312 6.781 1 53.41 14 ILE B N 1
ATOM 1102 C CA . ILE B 1 14 ? 14.727 25.203 7.805 1 53.41 14 ILE B CA 1
ATOM 1103 C C . ILE B 1 14 ? 14.43 23.734 8.078 1 53.41 14 ILE B C 1
ATOM 1105 O O . ILE B 1 14 ? 14.055 22.984 7.168 1 53.41 14 ILE B O 1
ATOM 1109 N N . LYS B 1 15 ? 15.047 23.078 9.055 1 64.62 15 LYS B N 1
ATOM 1110 C CA . LYS B 1 15 ? 15.016 21.688 9.5 1 64.62 15 LYS B CA 1
ATOM 1111 C C . LYS B 1 15 ? 13.578 21.188 9.609 1 64.62 15 LYS B C 1
ATOM 1113 O O . LYS B 1 15 ? 12.82 21.625 10.477 1 64.62 15 LYS B O 1
ATOM 1118 N N . GLN B 1 16 ? 13.016 20.703 8.547 1 77.62 16 GLN B N 1
ATOM 1119 C CA . GLN B 1 16 ? 11.727 20.031 8.617 1 77.62 16 GLN B CA 1
ATOM 1120 C C . GLN B 1 16 ? 11.664 19.078 9.805 1 77.62 16 GLN B C 1
ATOM 1122 O O . GLN B 1 16 ? 12.609 18.328 10.055 1 77.62 16 GLN B O 1
ATOM 1127 N N . PRO B 1 17 ? 10.656 19.297 10.617 1 91.38 17 PRO B N 1
ATOM 1128 C CA . PRO B 1 17 ? 10.516 18.359 11.742 1 91.38 17 PRO B CA 1
ATOM 1129 C C . PRO B 1 17 ? 10.438 16.906 11.297 1 91.38 17 PRO B C 1
ATOM 1131 O O . PRO B 1 17 ? 9.938 16.609 10.211 1 91.38 17 PRO B O 1
ATOM 1134 N N . LEU B 1 18 ? 11.039 16.094 12.047 1 94.31 18 LEU B N 1
ATOM 1135 C CA . LEU B 1 18 ? 11.156 14.672 11.727 1 94.31 18 LEU B CA 1
ATOM 1136 C C . LEU B 1 18 ? 9.797 14.07 11.391 1 94.31 18 LEU B C 1
ATOM 1138 O O . LEU B 1 18 ? 9.672 13.297 10.445 1 94.31 18 LEU B O 1
ATOM 1142 N N . PRO B 1 19 ? 8.719 14.344 12.102 1 95.38 19 PRO B N 1
ATOM 1143 C CA . PRO B 1 19 ? 7.402 13.805 11.742 1 95.38 19 PRO B CA 1
ATOM 1144 C C . PRO B 1 19 ? 6.969 14.195 10.336 1 95.38 19 PRO B C 1
ATOM 1146 O O . PRO B 1 19 ? 6.328 13.406 9.641 1 95.38 19 PRO B O 1
ATOM 1149 N N . ALA B 1 20 ? 7.328 15.406 9.938 1 93.94 20 ALA B N 1
ATOM 1150 C CA . ALA B 1 20 ? 6.996 15.844 8.578 1 93.94 20 ALA B CA 1
ATOM 1151 C C . ALA B 1 20 ? 7.781 15.047 7.543 1 93.94 20 ALA B C 1
ATOM 1153 O O . ALA B 1 20 ? 7.246 14.688 6.492 1 93.94 20 ALA B O 1
ATOM 1154 N N . VAL B 1 21 ? 8.977 14.836 7.852 1 95.44 21 VAL B N 1
ATOM 1155 C CA . VAL B 1 21 ? 9.82 14.055 6.953 1 95.44 21 VAL B CA 1
ATOM 1156 C C . VAL B 1 21 ? 9.242 12.648 6.801 1 95.44 21 VAL B C 1
ATOM 1158 O O . VAL B 1 21 ? 9.172 12.117 5.688 1 95.44 21 VAL B O 1
ATOM 1161 N N . VAL B 1 22 ? 8.797 12.039 7.875 1 97.25 22 VAL B N 1
ATOM 1162 C CA . VAL B 1 22 ? 8.234 10.695 7.855 1 97.25 22 VAL B CA 1
ATOM 1163 C C . VAL B 1 22 ? 6.949 10.688 7.035 1 97.25 22 VAL B C 1
ATOM 1165 O O . VAL B 1 22 ? 6.672 9.727 6.312 1 97.25 22 VAL B O 1
ATOM 1168 N N . SER B 1 23 ? 6.176 11.773 7.145 1 96.25 23 SER B N 1
ATOM 1169 C CA . SER B 1 23 ? 4.953 11.867 6.352 1 96.25 23 SER B CA 1
ATOM 1170 C C . SER B 1 23 ? 5.262 11.875 4.859 1 96.25 23 SER B C 1
ATOM 1172 O O . SER B 1 23 ? 4.586 11.203 4.074 1 96.25 23 SER B O 1
ATOM 1174 N N . ILE B 1 24 ? 6.262 12.555 4.434 1 94.81 24 ILE B N 1
ATOM 1175 C CA . ILE B 1 24 ? 6.676 12.617 3.037 1 94.81 24 ILE B CA 1
ATOM 1176 C C . ILE B 1 24 ? 7.199 11.25 2.598 1 94.81 24 ILE B C 1
ATOM 1178 O O . ILE B 1 24 ? 6.828 10.75 1.532 1 94.81 24 ILE B O 1
ATOM 1182 N N . LEU B 1 25 ? 8.039 10.688 3.393 1 97.31 25 LEU B N 1
ATOM 1183 C CA . LEU B 1 25 ? 8.609 9.391 3.076 1 97.31 25 LEU B CA 1
ATOM 1184 C C . LEU B 1 25 ? 7.52 8.336 2.926 1 97.31 25 LEU B C 1
ATOM 1186 O O . LEU B 1 25 ? 7.633 7.43 2.096 1 97.31 25 LEU B O 1
ATOM 1190 N N . HIS B 1 26 ? 6.465 8.398 3.752 1 97.94 26 HIS B N 1
ATOM 1191 C CA . H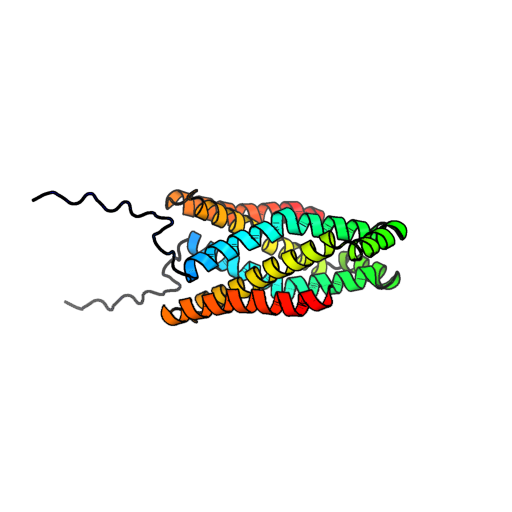IS B 1 26 ? 5.34 7.477 3.654 1 97.94 26 HIS B CA 1
ATOM 1192 C C . HIS B 1 26 ? 4.66 7.578 2.293 1 97.94 26 HIS B C 1
ATOM 1194 O O . HIS B 1 26 ? 4.426 6.562 1.634 1 97.94 26 HIS B O 1
ATOM 1200 N N . ARG B 1 27 ? 4.484 8.789 1.831 1 97.06 27 ARG B N 1
ATOM 1201 C CA . ARG B 1 27 ? 3.826 9.008 0.545 1 97.06 27 ARG B CA 1
ATOM 1202 C C . ARG B 1 27 ? 4.727 8.578 -0.607 1 97.06 27 ARG B C 1
ATOM 1204 O O . ARG B 1 27 ? 4.262 7.957 -1.567 1 97.06 27 ARG B O 1
ATOM 1211 N N . VAL B 1 28 ? 5.973 8.867 -0.5 1 97.25 28 VAL B N 1
ATOM 1212 C CA . VAL B 1 28 ? 6.93 8.492 -1.537 1 97.25 28 VAL B CA 1
ATOM 1213 C C . VAL B 1 28 ? 7.074 6.973 -1.587 1 97.25 28 VAL B C 1
ATOM 1215 O O . VAL B 1 28 ? 7.117 6.383 -2.67 1 97.25 28 VAL B O 1
ATOM 1218 N N . SER B 1 29 ? 7.141 6.34 -0.43 1 98.19 29 SER B N 1
ATOM 1219 C CA . SER B 1 29 ? 7.262 4.887 -0.404 1 98.19 29 SER B CA 1
ATOM 1220 C C . SER B 1 29 ? 6.016 4.219 -0.979 1 98.19 29 SER B C 1
ATOM 1222 O O . SER B 1 29 ? 6.113 3.209 -1.679 1 98.19 29 SER B O 1
ATOM 1224 N N . GLY B 1 30 ? 4.871 4.801 -0.703 1 97.69 30 GLY B N 1
ATOM 1225 C CA . GLY B 1 30 ? 3.664 4.309 -1.35 1 97.69 30 GLY B CA 1
ATOM 1226 C C . GLY B 1 30 ? 3.729 4.383 -2.863 1 97.69 30 GLY B C 1
ATOM 1227 O O . GLY B 1 30 ? 3.334 3.438 -3.553 1 97.69 30 GLY B O 1
ATOM 1228 N N . ALA B 1 31 ? 4.254 5.469 -3.385 1 97.31 31 ALA B N 1
ATOM 1229 C CA . ALA B 1 31 ? 4.398 5.645 -4.828 1 97.31 31 ALA B CA 1
ATOM 1230 C C . ALA B 1 31 ? 5.355 4.609 -5.414 1 97.31 31 ALA B C 1
ATOM 1232 O O . ALA B 1 31 ? 5.094 4.047 -6.48 1 97.31 31 ALA B O 1
ATOM 1233 N N . LEU B 1 32 ? 6.379 4.434 -4.727 1 97.75 32 LEU B N 1
ATOM 1234 C CA . LEU B 1 32 ? 7.371 3.479 -5.203 1 97.75 32 LEU B CA 1
ATOM 1235 C C . LEU B 1 32 ? 6.812 2.059 -5.184 1 97.75 32 LEU B C 1
ATOM 1237 O O . LEU B 1 32 ? 7.09 1.267 -6.086 1 97.75 32 LEU B O 1
ATOM 1241 N N . LEU B 1 33 ? 6.055 1.727 -4.172 1 97.44 33 LEU B N 1
ATOM 1242 C CA . LEU B 1 33 ? 5.457 0.398 -4.09 1 97.44 33 LEU B CA 1
ATOM 1243 C C . LEU B 1 33 ? 4.406 0.207 -5.18 1 97.44 33 LEU B C 1
ATOM 1245 O O . LEU B 1 33 ? 4.215 -0.906 -5.676 1 97.44 33 LEU B O 1
ATOM 1249 N N . PHE B 1 34 ? 3.811 1.296 -5.59 1 95.94 34 PHE B N 1
ATOM 1250 C CA . PHE B 1 34 ? 2.74 1.173 -6.57 1 95.94 34 PHE B CA 1
ATOM 1251 C C . PHE B 1 34 ? 3.303 1.184 -7.988 1 95.94 34 PHE B C 1
ATOM 1253 O O . PHE B 1 34 ? 3.096 0.236 -8.75 1 95.94 34 PHE B O 1
ATOM 1260 N N . PHE B 1 35 ? 4.016 2.221 -8.445 1 92.69 35 PHE B N 1
ATOM 1261 C CA . PHE B 1 35 ? 4.355 2.455 -9.844 1 92.69 35 PHE B CA 1
ATOM 1262 C C . PHE B 1 35 ? 5.418 1.467 -10.312 1 92.69 35 PHE B C 1
ATOM 1264 O O . PHE B 1 35 ? 5.184 0.694 -11.25 1 92.69 35 PHE B O 1
ATOM 1271 N N . PRO B 1 36 ? 6.5 1.348 -9.672 1 94 36 PRO B N 1
ATOM 1272 C CA . PRO B 1 36 ? 7.383 0.266 -10.109 1 94 36 PRO B CA 1
ATOM 1273 C C . PRO B 1 36 ? 7.133 -1.042 -9.367 1 94 36 PRO B C 1
ATOM 1275 O O . PRO B 1 36 ? 7.449 -2.119 -9.875 1 94 36 PRO B O 1
ATOM 1278 N N . GLY B 1 37 ? 6.605 -1.014 -8.195 1 95.31 37 GLY B N 1
ATOM 1279 C CA . GLY B 1 37 ? 6.469 -2.191 -7.355 1 95.31 37 GLY B CA 1
ATOM 1280 C C . GLY B 1 37 ? 5.445 -3.184 -7.879 1 95.31 37 GLY B C 1
ATOM 1281 O O . GLY B 1 37 ? 5.754 -4.363 -8.055 1 95.31 37 GLY B O 1
ATOM 1282 N N . ILE B 1 38 ? 4.309 -2.715 -8.156 1 93.69 38 ILE B N 1
ATOM 1283 C CA . ILE B 1 38 ? 3.23 -3.611 -8.555 1 93.69 38 ILE B CA 1
ATOM 1284 C C . ILE B 1 38 ? 3.549 -4.223 -9.922 1 93.69 38 ILE B C 1
ATOM 1286 O O . ILE B 1 38 ? 3.502 -5.445 -10.086 1 93.69 38 ILE B O 1
ATOM 1290 N N . PRO B 1 39 ? 3.959 -3.398 -10.977 1 94.62 39 PRO B N 1
ATOM 1291 C CA . PRO B 1 39 ? 4.32 -4.004 -12.258 1 94.62 39 PRO B CA 1
ATOM 1292 C C . PRO B 1 39 ? 5.449 -5.027 -12.133 1 94.62 39 PRO B C 1
ATOM 1294 O O . PRO B 1 39 ? 5.418 -6.07 -12.781 1 94.62 39 PRO B O 1
ATOM 1297 N N . LEU B 1 40 ? 6.438 -4.758 -11.336 1 94.81 40 LEU B N 1
ATOM 1298 C CA . LEU B 1 40 ? 7.535 -5.695 -11.141 1 94.81 40 LEU B CA 1
ATOM 1299 C C . LEU B 1 40 ? 7.047 -6.977 -10.477 1 94.81 40 LEU B C 1
ATOM 1301 O O . LEU B 1 40 ? 7.441 -8.078 -10.875 1 94.81 40 LEU B O 1
ATOM 1305 N N . LEU B 1 41 ? 6.223 -6.844 -9.477 1 93.06 41 LEU B N 1
ATOM 1306 C CA . LEU B 1 41 ? 5.652 -8.008 -8.805 1 93.06 41 LEU B CA 1
ATOM 1307 C C . LEU B 1 41 ? 4.832 -8.844 -9.781 1 93.06 41 LEU B C 1
ATOM 1309 O O . LEU B 1 41 ? 5 -10.07 -9.852 1 93.06 41 LEU B O 1
ATOM 1313 N N . LEU B 1 42 ? 4.02 -8.164 -10.594 1 92.12 42 LEU B N 1
ATOM 1314 C CA . LEU B 1 42 ? 3.135 -8.867 -11.516 1 92.12 42 LEU B CA 1
ATOM 1315 C C . LEU B 1 42 ? 3.934 -9.547 -12.625 1 92.12 42 LEU B C 1
ATOM 1317 O O . LEU B 1 42 ? 3.596 -10.648 -13.055 1 92.12 42 LEU B O 1
ATOM 1321 N N . SER B 1 43 ? 4.945 -8.875 -13.117 1 94.62 43 SER B N 1
ATOM 1322 C CA . SER B 1 43 ? 5.773 -9.469 -14.164 1 94.62 43 SER B CA 1
ATOM 1323 C C . SER B 1 43 ? 6.48 -10.719 -13.656 1 94.62 43 SER B C 1
ATOM 1325 O O . SER B 1 43 ? 6.594 -11.711 -14.383 1 94.62 43 SER B O 1
ATOM 1327 N N . ASN B 1 44 ? 6.934 -10.703 -12.484 1 93.19 44 ASN B N 1
ATOM 1328 C CA . ASN B 1 44 ? 7.598 -11.867 -11.914 1 93.19 44 ASN B CA 1
ATOM 1329 C C . ASN B 1 44 ? 6.602 -12.984 -11.609 1 93.19 44 ASN B C 1
ATOM 1331 O O . ASN B 1 44 ? 6.914 -14.164 -11.766 1 93.19 44 ASN B O 1
ATOM 1335 N N . LEU B 1 45 ? 5.445 -12.555 -11.188 1 88.75 45 LEU B N 1
ATOM 1336 C CA . LEU B 1 45 ? 4.402 -13.555 -10.961 1 88.75 45 LEU B CA 1
ATOM 1337 C C . LEU B 1 45 ? 4.012 -14.242 -12.266 1 88.75 45 LEU B C 1
ATOM 1339 O O . LEU B 1 45 ? 3.814 -15.461 -12.297 1 88.75 45 LEU B O 1
ATOM 1343 N N . GLU B 1 46 ? 3.9 -13.414 -13.258 1 91.12 46 GLU B N 1
ATOM 1344 C CA . GLU B 1 46 ? 3.613 -13.969 -14.578 1 91.12 46 GLU B CA 1
ATOM 1345 C C . GLU B 1 46 ? 4.691 -14.961 -15.008 1 91.12 46 GLU B C 1
ATOM 1347 O O . GLU B 1 46 ? 4.383 -16.047 -15.492 1 91.12 46 GLU B O 1
ATOM 1352 N N . LEU B 1 47 ? 5.859 -14.586 -14.883 1 91.75 47 LEU B N 1
ATOM 1353 C CA . LEU B 1 47 ? 6.98 -15.461 -15.211 1 91.75 47 LEU B CA 1
ATOM 1354 C C . LEU B 1 47 ? 6.91 -16.75 -14.398 1 91.75 47 LEU B C 1
ATOM 1356 O O . LEU B 1 47 ? 7.09 -17.844 -14.953 1 91.75 47 LEU B O 1
ATOM 1360 N N . LEU B 1 48 ? 6.605 -16.656 -13.148 1 86.06 48 LEU B N 1
ATOM 1361 C CA . LEU B 1 48 ? 6.543 -17.766 -12.203 1 86.06 48 LEU B CA 1
ATOM 1362 C C . LEU B 1 48 ? 5.449 -18.766 -12.602 1 86.06 48 LEU B C 1
ATOM 1364 O O . LEU B 1 48 ? 5.629 -19.969 -12.469 1 86.06 48 LEU B O 1
ATOM 1368 N N . LEU B 1 49 ? 4.367 -18.234 -13.203 1 82.94 49 LEU B N 1
ATOM 1369 C CA . LEU B 1 49 ? 3.176 -19.047 -13.43 1 82.94 49 LEU B CA 1
ATOM 1370 C C . LEU B 1 49 ? 3.074 -19.484 -14.883 1 82.94 49 LEU B C 1
ATOM 1372 O O . LEU B 1 49 ? 2.23 -20.312 -15.234 1 82.94 49 LEU B O 1
ATOM 1376 N N . ASP B 1 50 ? 3.877 -18.953 -15.75 1 87.38 50 ASP B N 1
ATOM 1377 C CA . ASP B 1 50 ? 3.738 -19.109 -17.203 1 87.38 50 ASP B CA 1
ATOM 1378 C C . ASP B 1 50 ? 4.039 -20.531 -17.625 1 87.38 50 ASP B C 1
ATOM 1380 O O . ASP B 1 50 ? 3.287 -21.125 -18.406 1 87.38 50 ASP B O 1
ATOM 1384 N N . SER B 1 51 ? 5.172 -21.203 -17.266 1 89.44 51 SER B N 1
ATOM 1385 C CA . SER B 1 51 ? 5.664 -22.516 -17.703 1 89.44 51 SER B CA 1
ATOM 1386 C C . SER B 1 51 ? 6.785 -23.016 -16.797 1 89.44 51 SER B C 1
ATOM 1388 O O . SER B 1 51 ? 7.285 -22.266 -15.953 1 89.44 51 SER B O 1
ATOM 1390 N N . PRO B 1 52 ? 7.129 -24.234 -16.922 1 89.69 52 PRO B N 1
ATOM 1391 C CA . PRO B 1 52 ? 8.305 -24.719 -16.188 1 89.69 52 PRO B CA 1
ATOM 1392 C C . PRO B 1 52 ? 9.562 -23.922 -16.5 1 89.69 52 PRO B C 1
ATOM 1394 O O . PRO B 1 52 ? 10.391 -23.688 -15.609 1 89.69 52 PRO B O 1
ATOM 1397 N N . GLN B 1 53 ? 9.719 -23.578 -17.734 1 94.75 53 GLN B N 1
ATOM 1398 C CA . GLN B 1 53 ? 10.859 -22.75 -18.125 1 94.75 53 GLN B CA 1
ATOM 1399 C C . GLN B 1 53 ? 10.805 -21.391 -17.453 1 94.75 53 GLN B C 1
ATOM 1401 O O . GLN B 1 53 ? 11.828 -20.859 -17.016 1 94.75 53 GLN B O 1
ATOM 1406 N N . GLY B 1 54 ? 9.664 -20.797 -17.453 1 94.44 54 GLY B N 1
ATOM 1407 C CA . GLY B 1 54 ? 9.484 -19.531 -16.75 1 94.44 54 GLY B CA 1
ATOM 1408 C C . GLY B 1 54 ? 9.82 -19.625 -15.273 1 94.44 54 GLY B C 1
ATOM 1409 O O . GLY B 1 54 ? 10.461 -18.719 -14.719 1 94.44 54 GLY B O 1
ATOM 1410 N N . TYR B 1 55 ? 9.312 -20.719 -14.656 1 90.25 55 TYR B N 1
ATOM 1411 C CA . TYR B 1 55 ? 9.617 -20.953 -13.25 1 90.25 55 TYR B CA 1
ATOM 1412 C C . TYR B 1 55 ? 11.125 -21.031 -13.016 1 90.25 55 TYR B C 1
ATOM 1414 O O . TYR B 1 55 ? 11.648 -20.406 -12.086 1 90.25 55 TYR B O 1
ATOM 1422 N N . ALA B 1 56 ? 11.789 -21.797 -13.844 1 94.19 56 ALA B N 1
ATOM 1423 C CA . ALA B 1 56 ? 13.234 -21.938 -13.734 1 94.19 56 ALA B CA 1
ATOM 1424 C C . ALA B 1 56 ? 13.938 -20.594 -13.914 1 94.19 56 ALA B C 1
ATOM 1426 O O . ALA B 1 56 ? 14.898 -20.297 -13.211 1 94.19 56 ALA B O 1
ATOM 1427 N N . GLN B 1 57 ? 13.469 -19.781 -14.859 1 95.38 57 GLN B N 1
ATOM 1428 C CA . GLN B 1 57 ? 14.016 -18.453 -15.086 1 95.38 57 GLN B CA 1
ATOM 1429 C C . GLN B 1 57 ? 13.828 -17.562 -13.852 1 95.38 57 GLN B C 1
ATOM 1431 O O . GLN B 1 57 ? 14.742 -16.844 -13.461 1 95.38 57 GLN B O 1
ATOM 1436 N N . PHE B 1 58 ? 12.688 -17.656 -13.281 1 93.44 58 PHE B N 1
ATOM 1437 C CA . PHE B 1 58 ? 12.406 -16.891 -12.07 1 93.44 58 PHE B CA 1
ATOM 1438 C C . PHE B 1 58 ? 13.352 -17.281 -10.945 1 93.44 58 PHE B C 1
ATOM 1440 O O . PHE B 1 58 ? 13.891 -16.422 -10.25 1 93.44 58 PHE B O 1
ATOM 1447 N N . GLN B 1 59 ? 13.578 -18.547 -10.797 1 92.75 59 GLN B N 1
ATOM 1448 C CA . GLN B 1 59 ? 14.484 -19.047 -9.758 1 92.75 59 GLN B CA 1
ATOM 1449 C C . GLN B 1 59 ? 15.898 -18.531 -9.977 1 92.75 59 GLN B C 1
ATOM 1451 O O . GLN B 1 59 ? 16.594 -18.203 -9.008 1 92.75 59 GLN B O 1
ATOM 1456 N N . SER B 1 60 ? 16.266 -18.484 -11.164 1 95.94 60 SER B N 1
ATOM 1457 C CA . SER B 1 60 ? 17.625 -18.062 -11.492 1 95.94 60 SER B CA 1
ATOM 1458 C C . SER B 1 60 ? 17.844 -16.594 -11.148 1 95.94 60 SER B C 1
ATOM 1460 O O . SER B 1 60 ? 18.984 -16.156 -11 1 95.94 60 SER B O 1
ATOM 1462 N N . LEU B 1 61 ? 16.781 -15.789 -11.078 1 95.31 61 LEU B N 1
ATOM 1463 C CA . LEU B 1 61 ? 16.875 -14.383 -10.703 1 95.31 61 LEU B CA 1
ATOM 1464 C C . LEU B 1 61 ? 17.516 -14.234 -9.32 1 95.31 61 LEU B C 1
ATOM 1466 O O . LEU B 1 61 ? 18.203 -13.25 -9.047 1 95.31 61 LEU B O 1
ATOM 1470 N N . PHE B 1 62 ? 17.281 -15.242 -8.445 1 94.25 62 PHE B N 1
ATOM 1471 C CA . PHE B 1 62 ? 17.75 -15.172 -7.066 1 94.25 62 PHE B CA 1
ATOM 1472 C C . PHE B 1 62 ? 19.266 -15.414 -7 1 94.25 62 PHE B C 1
ATOM 1474 O O . PHE B 1 62 ? 19.875 -15.203 -5.957 1 94.25 62 PHE B O 1
ATOM 1481 N N . GLU B 1 63 ? 19.828 -15.82 -8.07 1 95.56 63 GLU B N 1
ATOM 1482 C CA . GLU B 1 63 ? 21.266 -15.969 -8.148 1 95.56 63 GLU B CA 1
ATOM 1483 C C . GLU B 1 63 ? 21.938 -14.656 -8.547 1 95.56 63 GLU B C 1
ATOM 1485 O O . GLU B 1 63 ? 23.156 -14.516 -8.422 1 95.56 63 GLU B O 1
ATOM 1490 N N . ASN B 1 64 ? 21.25 -13.734 -9.031 1 96.81 64 ASN B N 1
ATOM 1491 C CA . ASN B 1 64 ? 21.734 -12.438 -9.477 1 96.81 64 ASN B CA 1
ATOM 1492 C C . ASN B 1 64 ? 21.812 -11.438 -8.32 1 96.81 64 ASN B C 1
ATOM 1494 O O . ASN B 1 64 ? 20.781 -11.117 -7.715 1 96.81 64 ASN B O 1
ATOM 1498 N N . PRO B 1 65 ? 23 -10.875 -7.98 1 96.31 65 PRO B N 1
ATOM 1499 C CA . PRO B 1 65 ? 23.141 -9.945 -6.859 1 96.31 65 PRO B CA 1
ATOM 1500 C C . PRO B 1 65 ? 22.312 -8.68 -7.035 1 96.31 65 PRO B C 1
ATOM 1502 O O . PRO B 1 65 ? 21.844 -8.102 -6.047 1 96.31 65 PRO B O 1
ATOM 1505 N N . LEU B 1 66 ? 22.141 -8.242 -8.227 1 96.69 66 LEU B N 1
ATOM 1506 C CA . LEU B 1 66 ? 21.328 -7.055 -8.477 1 96.69 66 LEU B CA 1
ATOM 1507 C C . LEU B 1 66 ? 19.875 -7.301 -8.109 1 96.69 66 LEU B C 1
ATOM 1509 O O . LEU B 1 66 ? 19.203 -6.422 -7.555 1 96.69 66 LEU B O 1
ATOM 1513 N N . PHE B 1 67 ? 19.359 -8.453 -8.477 1 96.75 67 PHE B N 1
ATOM 1514 C CA . PHE B 1 67 ? 17.984 -8.805 -8.133 1 96.75 67 PHE B CA 1
ATOM 1515 C C . PHE B 1 67 ? 17.797 -8.875 -6.621 1 96.75 67 PHE B C 1
ATOM 1517 O O . PHE B 1 67 ? 16.828 -8.328 -6.078 1 96.75 67 PHE B O 1
ATOM 1524 N N . LYS B 1 68 ? 18.781 -9.469 -5.93 1 96.5 68 LYS B N 1
ATOM 1525 C CA . LYS B 1 68 ? 18.703 -9.594 -4.477 1 96.5 68 LYS B CA 1
ATOM 1526 C C . LYS B 1 68 ? 18.766 -8.227 -3.803 1 96.5 68 LYS B C 1
ATOM 1528 O O . LYS B 1 68 ? 18.047 -7.977 -2.832 1 96.5 68 LYS B O 1
ATOM 1533 N N . THR B 1 69 ? 19.594 -7.375 -4.32 1 96.62 69 THR B N 1
ATOM 1534 C CA . THR B 1 69 ? 19.688 -6.02 -3.783 1 96.62 69 THR B CA 1
ATOM 1535 C C . THR B 1 69 ? 18.375 -5.266 -3.99 1 96.62 69 THR B C 1
ATOM 1537 O O . THR B 1 69 ? 17.906 -4.551 -3.096 1 96.62 69 THR B O 1
ATOM 1540 N N . GLY B 1 70 ? 17.812 -5.426 -5.195 1 96.44 70 GLY B N 1
ATOM 1541 C CA . GLY B 1 70 ? 16.516 -4.82 -5.469 1 96.44 70 GLY B CA 1
ATOM 1542 C C . GLY B 1 70 ? 15.43 -5.305 -4.535 1 96.44 70 GLY B C 1
ATOM 1543 O O . GLY B 1 70 ? 14.586 -4.516 -4.098 1 96.44 70 GLY B O 1
ATOM 1544 N N . LEU B 1 71 ? 15.461 -6.562 -4.234 1 96.38 71 LEU B N 1
ATOM 1545 C CA . LEU B 1 71 ? 14.484 -7.141 -3.324 1 96.38 71 LEU B CA 1
ATOM 1546 C C . LEU B 1 71 ? 14.641 -6.566 -1.92 1 96.38 71 LEU B C 1
ATOM 1548 O O . LEU B 1 71 ? 13.648 -6.297 -1.239 1 96.38 71 LEU B O 1
ATOM 1552 N N . ILE B 1 72 ? 15.875 -6.395 -1.485 1 97.25 72 ILE B N 1
ATOM 1553 C CA . ILE B 1 72 ? 16.156 -5.848 -0.161 1 97.25 72 ILE B CA 1
ATOM 1554 C C . ILE B 1 72 ? 15.695 -4.391 -0.101 1 97.25 72 ILE B C 1
ATOM 1556 O O . ILE B 1 72 ? 15.109 -3.957 0.893 1 97.25 72 ILE B O 1
ATOM 1560 N N . LEU B 1 73 ? 15.969 -3.674 -1.137 1 97.56 73 LEU B N 1
ATOM 1561 C CA . LEU B 1 73 ? 15.5 -2.293 -1.212 1 97.56 73 LEU B CA 1
ATOM 1562 C C . LEU B 1 73 ? 13.977 -2.23 -1.179 1 97.56 73 LEU B C 1
ATOM 1564 O O . LEU B 1 73 ? 13.406 -1.394 -0.48 1 97.56 73 LEU B O 1
ATOM 1568 N N . ALA B 1 74 ? 13.359 -3.107 -1.929 1 97.25 74 ALA B N 1
ATOM 1569 C CA . ALA B 1 74 ? 11.898 -3.168 -1.929 1 97.25 74 ALA B CA 1
ATOM 1570 C C . ALA B 1 74 ? 11.359 -3.5 -0.539 1 97.25 74 ALA B C 1
ATOM 1572 O O . ALA B 1 74 ? 10.336 -2.961 -0.116 1 97.25 74 ALA B O 1
ATOM 1573 N N . LEU B 1 75 ? 12.008 -4.359 0.151 1 97.56 75 LEU B N 1
ATOM 1574 C CA . LEU B 1 75 ? 11.641 -4.711 1.518 1 97.56 75 LEU B CA 1
ATOM 1575 C C . LEU B 1 75 ? 11.734 -3.496 2.436 1 97.56 75 LEU B C 1
ATOM 1577 O O . LEU B 1 75 ? 10.836 -3.264 3.252 1 97.56 75 LEU B O 1
ATOM 1581 N N . TRP B 1 76 ? 12.781 -2.766 2.307 1 98.5 76 TRP B N 1
ATOM 1582 C CA . TRP B 1 76 ? 12.953 -1.566 3.121 1 98.5 76 TRP B CA 1
ATOM 1583 C C . TRP B 1 76 ? 11.828 -0.569 2.857 1 98.5 76 TRP B C 1
ATOM 1585 O O . TRP B 1 76 ? 11.242 -0.026 3.795 1 98.5 76 TRP B O 1
ATOM 1595 N N . VAL B 1 77 ? 11.555 -0.314 1.599 1 98.62 77 VAL B N 1
ATOM 1596 C CA . VAL B 1 77 ? 10.5 0.606 1.193 1 98.62 77 VAL B CA 1
ATOM 1597 C C . VAL B 1 77 ? 9.156 0.138 1.76 1 98.62 77 VAL B C 1
ATOM 1599 O O . VAL B 1 77 ? 8.375 0.945 2.268 1 98.62 77 VAL B O 1
ATOM 1602 N N . PHE B 1 78 ? 8.93 -1.131 1.734 1 98.44 78 PHE B N 1
ATOM 1603 C CA . PHE B 1 78 ? 7.688 -1.709 2.234 1 98.44 78 PHE B CA 1
ATOM 1604 C C . PHE B 1 78 ? 7.582 -1.535 3.744 1 98.44 78 PHE B C 1
ATOM 1606 O O . PHE B 1 78 ? 6.547 -1.095 4.25 1 98.44 78 PHE B O 1
ATOM 1613 N N . LEU B 1 79 ? 8.656 -1.876 4.449 1 98.62 79 LEU B N 1
ATOM 1614 C CA . LEU B 1 79 ? 8.641 -1.804 5.906 1 98.62 79 LEU B CA 1
ATOM 1615 C C . LEU B 1 79 ? 8.516 -0.359 6.375 1 98.62 79 LEU B C 1
ATOM 1617 O O . LEU B 1 79 ? 7.84 -0.085 7.371 1 98.62 79 LEU B O 1
ATOM 1621 N N . LEU B 1 80 ? 9.227 0.538 5.672 1 98.62 80 LEU B N 1
ATOM 1622 C CA . LEU B 1 80 ? 9.07 1.955 5.98 1 98.62 80 LEU B CA 1
ATOM 1623 C C . LEU B 1 80 ? 7.617 2.383 5.836 1 98.62 80 LEU B C 1
ATOM 1625 O O . LEU B 1 80 ? 7.066 3.043 6.723 1 98.62 80 LEU B O 1
ATOM 1629 N N . HIS B 1 81 ? 6.988 2.066 4.742 1 98.5 81 HIS B N 1
ATOM 1630 C CA . HIS B 1 81 ? 5.594 2.395 4.48 1 98.5 81 HIS B CA 1
ATOM 1631 C C . HIS B 1 81 ? 4.68 1.802 5.547 1 98.5 81 HIS B C 1
ATOM 1633 O O . HIS B 1 81 ? 3.789 2.486 6.059 1 98.5 81 HIS B O 1
ATOM 1639 N N . LEU B 1 82 ? 4.891 0.534 5.879 1 98.06 82 LEU B N 1
ATOM 1640 C CA . LEU B 1 82 ? 4.07 -0.184 6.848 1 98.06 82 LEU B CA 1
ATOM 1641 C C . LEU B 1 82 ? 4.152 0.471 8.227 1 98.06 82 LEU B C 1
ATOM 1643 O O . LEU B 1 82 ? 3.127 0.77 8.836 1 98.06 82 LEU B O 1
ATOM 1647 N N . PHE B 1 83 ? 5.34 0.698 8.711 1 98.44 83 PHE B N 1
ATOM 1648 C CA . PHE B 1 83 ? 5.512 1.243 10.055 1 98.44 83 PHE B CA 1
ATOM 1649 C C . PHE B 1 83 ? 5.008 2.68 10.117 1 98.44 83 PHE B C 1
ATOM 1651 O O . PHE B 1 83 ? 4.414 3.09 11.117 1 98.44 83 PHE B O 1
ATOM 1658 N N . ALA B 1 84 ? 5.309 3.414 9.062 1 98.44 84 ALA B N 1
ATOM 1659 C CA . ALA B 1 84 ? 4.766 4.77 9.016 1 98.44 84 ALA B CA 1
ATOM 1660 C C . ALA B 1 84 ? 3.24 4.75 9.008 1 98.44 84 ALA B C 1
ATOM 1662 O O . ALA B 1 84 ? 2.6 5.547 9.695 1 98.44 84 ALA B O 1
ATOM 1663 N N . GLY B 1 85 ? 2.67 3.898 8.211 1 97.69 85 GLY B N 1
ATOM 1664 C CA . GLY B 1 85 ? 1.223 3.76 8.195 1 97.69 85 GLY B CA 1
ATOM 1665 C C . GLY B 1 85 ? 0.643 3.424 9.555 1 97.69 85 GLY B C 1
ATOM 1666 O O . GLY B 1 85 ? -0.387 3.975 9.953 1 97.69 85 GLY B O 1
ATOM 1667 N N . ILE B 1 86 ? 1.214 2.549 10.266 1 97.56 86 ILE B N 1
ATOM 1668 C CA . ILE B 1 86 ? 0.784 2.174 11.609 1 97.56 86 ILE B CA 1
ATOM 1669 C C . ILE B 1 86 ? 0.847 3.391 12.531 1 97.56 86 ILE B C 1
ATOM 1671 O O . ILE B 1 86 ? -0.075 3.631 13.312 1 97.56 86 ILE B O 1
ATOM 1675 N N . ARG B 1 87 ? 1.974 4.082 12.445 1 97.88 87 ARG B N 1
ATOM 1676 C CA . ARG B 1 87 ? 2.111 5.309 13.227 1 97.88 87 ARG B CA 1
ATOM 1677 C C . ARG B 1 87 ? 0.958 6.266 12.953 1 97.88 87 ARG B C 1
ATOM 1679 O O . ARG B 1 87 ? 0.38 6.836 13.875 1 97.88 87 ARG B O 1
ATOM 1686 N N . PHE B 1 88 ? 0.63 6.48 11.656 1 97.25 88 PHE B N 1
ATOM 1687 C CA . PHE B 1 88 ? -0.4 7.445 11.289 1 97.25 88 PHE B CA 1
ATOM 1688 C C . PHE B 1 88 ? -1.775 6.965 11.734 1 97.25 88 PHE B C 1
ATOM 1690 O O . PHE B 1 88 ? -2.627 7.773 12.117 1 97.25 88 PHE B O 1
ATOM 1697 N N . LEU B 1 89 ? -1.964 5.715 11.75 1 96.31 89 LEU B N 1
ATOM 1698 C CA . LEU B 1 89 ? -3.207 5.188 12.297 1 96.31 89 LEU B CA 1
ATOM 1699 C C . LEU B 1 89 ? -3.293 5.449 13.797 1 96.31 89 LEU B C 1
ATOM 1701 O O . LEU B 1 89 ? -4.367 5.766 14.32 1 96.31 89 LEU B O 1
ATOM 1705 N N . GLY B 1 90 ? -2.172 5.227 14.477 1 95.75 90 GLY B N 1
ATOM 1706 C CA . GLY B 1 90 ? -2.125 5.578 15.883 1 95.75 90 GLY B CA 1
ATOM 1707 C C . GLY B 1 90 ? -2.467 7.035 16.141 1 95.75 90 GLY B C 1
ATOM 1708 O O . GLY B 1 90 ? -3.205 7.344 17.078 1 95.75 90 GLY B O 1
ATOM 1709 N N . LEU B 1 91 ? -1.969 7.93 15.352 1 95.12 91 LEU B N 1
ATOM 1710 C CA . LEU B 1 91 ? -2.254 9.352 15.477 1 95.12 91 LEU B CA 1
ATOM 1711 C C . LEU B 1 91 ? -3.74 9.633 15.281 1 95.12 91 LEU B C 1
ATOM 1713 O O . LEU B 1 91 ? -4.316 10.469 15.977 1 95.12 91 LEU B O 1
ATOM 1717 N N . ASP B 1 92 ? -4.316 8.953 14.352 1 93 92 ASP B N 1
ATOM 1718 C CA . ASP B 1 92 ? -5.75 9.094 14.125 1 93 92 ASP B CA 1
ATOM 1719 C C . ASP B 1 92 ? -6.547 8.703 15.359 1 93 92 ASP B C 1
ATOM 1721 O O . ASP B 1 92 ? -7.652 9.203 15.586 1 93 92 ASP B O 1
ATOM 1725 N N . LEU B 1 93 ? -6.023 7.844 16.141 1 94.81 93 LEU B N 1
ATOM 1726 C CA . LEU B 1 93 ? -6.652 7.398 17.375 1 94.81 93 LEU B CA 1
ATOM 1727 C C . LEU B 1 93 ? -6.16 8.227 18.562 1 94.81 93 LEU B C 1
ATOM 1729 O O . LEU B 1 93 ? -6.395 7.863 19.719 1 94.81 93 LEU B O 1
ATOM 1733 N N . HIS B 1 94 ? -5.359 9.258 18.297 1 93.88 94 HIS B N 1
ATOM 1734 C CA . HIS B 1 94 ? -4.883 10.25 19.25 1 93.88 94 HIS B CA 1
ATOM 1735 C C . HIS B 1 94 ? -3.768 9.68 20.125 1 93.88 94 HIS B C 1
ATOM 1737 O O . HIS B 1 94 ? -3.578 10.125 21.25 1 93.88 94 HIS B O 1
ATOM 1743 N N . TYR B 1 95 ? -3.168 8.641 19.656 1 94.75 95 TYR B N 1
ATOM 1744 C CA . TYR B 1 95 ? -1.928 8.18 20.266 1 94.75 95 TYR B CA 1
ATOM 1745 C C . TYR B 1 95 ? -0.722 8.891 19.672 1 94.75 95 TYR B C 1
ATOM 1747 O O . TYR B 1 95 ? -0.627 9.047 18.453 1 94.75 95 TYR B O 1
ATOM 1755 N N . GLY B 1 96 ? 0.151 9.469 20.562 1 91.12 96 GLY B N 1
ATOM 1756 C CA . GLY B 1 96 ? 1.388 10.055 20.078 1 91.12 96 GLY B CA 1
ATOM 1757 C C . GLY B 1 96 ? 1.209 11.477 19.562 1 91.12 96 GLY B C 1
ATOM 1758 O O . GLY B 1 96 ? 1.964 11.922 18.703 1 91.12 96 GLY B O 1
ATOM 1759 N N . ILE B 1 97 ? 0.289 12.125 20.031 1 92.75 97 ILE B N 1
ATOM 1760 C CA . ILE B 1 97 ? -0.064 13.43 19.484 1 92.75 97 ILE B CA 1
ATOM 1761 C C . ILE B 1 97 ? 0.823 14.508 20.109 1 92.75 97 ILE B C 1
ATOM 1763 O O . ILE B 1 97 ? 0.951 15.609 19.562 1 92.75 97 ILE B O 1
ATOM 1767 N N . LYS B 1 98 ? 1.388 14.188 21.234 1 95.38 98 LYS B N 1
ATOM 1768 C CA . LYS B 1 98 ? 2.33 15.133 21.812 1 95.38 98 LYS B CA 1
ATOM 1769 C C . LYS B 1 98 ? 3.613 15.219 21 1 95.38 98 LYS B C 1
ATOM 1771 O O . LYS B 1 98 ? 4.074 14.211 20.453 1 95.38 98 LYS B O 1
ATOM 1776 N N . LEU B 1 99 ? 4.18 16.406 20.969 1 93.75 99 LEU B N 1
ATOM 1777 C CA . LEU B 1 99 ? 5.324 16.672 20.094 1 93.75 99 LEU B CA 1
ATOM 1778 C C . LEU B 1 99 ? 6.461 15.695 20.375 1 93.75 99 LEU B C 1
ATOM 1780 O O . LEU B 1 99 ? 7.043 15.133 19.453 1 93.75 99 LEU B O 1
ATOM 1784 N N . GLU B 1 100 ? 6.75 15.586 21.656 1 94.69 100 GLU B N 1
ATOM 1785 C CA . GLU B 1 100 ? 7.836 14.688 22.031 1 94.69 100 GLU B CA 1
ATOM 1786 C C . GLU B 1 100 ? 7.547 13.258 21.562 1 94.69 100 GLU B C 1
ATOM 1788 O O . GLU B 1 100 ? 8.445 12.562 21.094 1 94.69 100 GLU B O 1
ATOM 1793 N N . GLN B 1 101 ? 6.348 12.781 21.75 1 96.12 101 GLN B N 1
ATOM 1794 C CA . GLN B 1 101 ? 5.941 11.445 21.312 1 96.12 101 GLN B CA 1
ATOM 1795 C C . GLN B 1 101 ? 5.988 11.328 19.781 1 96.12 101 GLN B C 1
ATOM 1797 O O . GLN B 1 101 ? 6.395 10.297 19.25 1 96.12 101 GLN B O 1
ATOM 1802 N N . ALA B 1 102 ? 5.543 12.391 19.109 1 95.38 102 ALA B N 1
ATOM 1803 C CA . ALA B 1 102 ? 5.562 12.398 17.641 1 95.38 102 ALA B CA 1
ATOM 1804 C C . ALA B 1 102 ? 6.984 12.266 17.109 1 95.38 102 ALA B C 1
ATOM 1806 O O . ALA B 1 102 ? 7.23 11.523 16.156 1 95.38 102 ALA B O 1
ATOM 1807 N N . ARG B 1 103 ? 7.902 12.961 17.688 1 95.88 103 ARG B N 1
ATOM 1808 C CA . ARG B 1 103 ? 9.305 12.883 17.281 1 95.88 103 ARG B CA 1
ATOM 1809 C C . ARG B 1 103 ? 9.875 11.5 17.562 1 95.88 103 ARG B C 1
ATOM 1811 O O . ARG B 1 103 ? 10.609 10.945 16.734 1 95.88 103 ARG B O 1
ATOM 1818 N N . LEU B 1 104 ? 9.523 10.977 18.766 1 97.12 104 LEU B N 1
ATOM 1819 C CA . LEU B 1 104 ? 10.016 9.656 19.141 1 97.12 104 LEU B CA 1
ATOM 1820 C C . LEU B 1 104 ? 9.5 8.586 18.188 1 97.12 104 LEU B C 1
ATOM 1822 O O . LEU B 1 104 ? 10.273 7.75 17.719 1 97.12 104 LEU B O 1
ATOM 1826 N N . THR B 1 105 ? 8.18 8.562 17.922 1 97.75 105 THR B N 1
ATOM 1827 C CA . THR B 1 105 ? 7.613 7.531 17.062 1 97.75 105 THR B CA 1
ATOM 1828 C C . THR B 1 105 ? 8.141 7.664 15.641 1 97.75 105 THR B C 1
ATOM 1830 O O . THR B 1 105 ? 8.25 6.672 14.914 1 97.75 105 THR B O 1
ATOM 1833 N N . SER B 1 106 ? 8.469 8.891 15.172 1 98.06 106 SER B N 1
ATOM 1834 C CA . SER B 1 106 ? 9.086 9.086 13.859 1 98.06 106 SER B CA 1
ATOM 1835 C C . SER B 1 106 ? 10.461 8.422 13.797 1 98.06 106 SER B C 1
ATOM 1837 O O . SER B 1 106 ? 10.789 7.77 12.805 1 98.06 106 SER B O 1
ATOM 1839 N N . LYS B 1 107 ? 11.219 8.578 14.883 1 98.06 107 LYS B N 1
ATOM 1840 C CA . LYS B 1 107 ? 12.523 7.926 14.953 1 98.06 107 LYS B CA 1
ATOM 1841 C C . LYS B 1 107 ? 12.383 6.406 14.938 1 98.06 107 LYS B C 1
ATOM 1843 O O . LYS B 1 107 ? 13.164 5.707 14.289 1 98.06 107 LYS B O 1
ATOM 1848 N N . ILE B 1 108 ? 11.477 5.879 15.656 1 98.25 108 ILE B N 1
ATOM 1849 C CA . ILE B 1 108 ? 11.242 4.445 15.758 1 98.25 108 ILE B CA 1
ATOM 1850 C C . ILE B 1 108 ? 10.875 3.881 14.383 1 98.25 108 ILE B C 1
ATOM 1852 O O . ILE B 1 108 ? 11.359 2.814 13.992 1 98.25 108 ILE B O 1
ATOM 1856 N N . VAL B 1 109 ? 10.008 4.625 13.609 1 98.5 109 VAL B N 1
ATOM 1857 C CA . VAL B 1 109 ? 9.609 4.188 12.273 1 98.5 109 VAL B CA 1
ATOM 1858 C C . VAL B 1 109 ? 10.852 4.004 11.406 1 98.5 109 VAL B C 1
ATOM 1860 O O . VAL B 1 109 ? 11.023 2.959 10.766 1 98.5 109 VAL B O 1
ATOM 1863 N N . LEU B 1 110 ? 11.742 5.004 11.383 1 98.25 110 LEU B N 1
ATOM 1864 C CA . LEU B 1 110 ? 12.938 4.961 10.539 1 98.25 110 LEU B CA 1
ATOM 1865 C 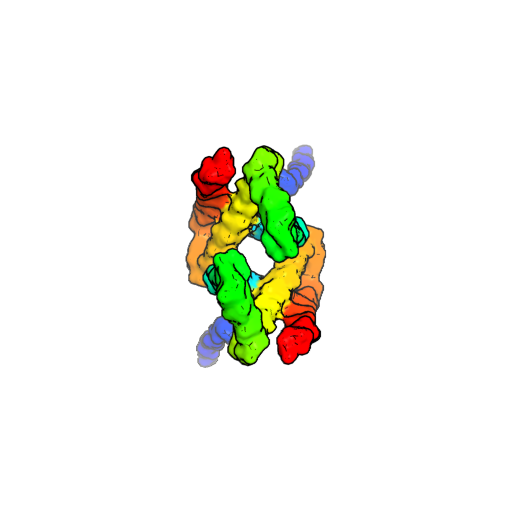C . LEU B 1 110 ? 13.891 3.863 10.992 1 98.25 110 LEU B C 1
ATOM 1867 O O . LEU B 1 110 ? 14.391 3.094 10.172 1 98.25 110 LEU B O 1
ATOM 1871 N N . ALA B 1 111 ? 14.094 3.754 12.312 1 98.5 111 ALA B N 1
ATOM 1872 C CA . ALA B 1 111 ? 15.016 2.764 12.867 1 98.5 111 ALA B CA 1
ATOM 1873 C C . ALA B 1 111 ? 14.477 1.348 12.672 1 98.5 111 ALA B C 1
ATOM 1875 O O . ALA B 1 111 ? 15.211 0.455 12.242 1 98.5 111 ALA B O 1
ATOM 1876 N N . ALA B 1 112 ? 13.227 1.09 13.023 1 98.44 112 ALA B N 1
ATOM 1877 C CA . ALA B 1 112 ? 12.633 -0.239 12.906 1 98.44 112 ALA B CA 1
ATOM 1878 C C . ALA B 1 112 ? 12.641 -0.72 11.461 1 98.44 112 ALA B C 1
ATOM 1880 O O . ALA B 1 112 ? 12.953 -1.882 11.188 1 98.44 112 ALA B O 1
ATOM 1881 N N . GLY B 1 113 ? 12.258 0.211 10.516 1 98.38 113 GLY B N 1
ATOM 1882 C CA . GLY B 1 113 ? 12.305 -0.152 9.109 1 98.38 113 GLY B CA 1
ATOM 1883 C C . GLY B 1 113 ? 13.688 -0.588 8.656 1 98.38 113 GLY B C 1
ATOM 1884 O O . GLY B 1 113 ? 13.828 -1.603 7.969 1 98.38 113 GLY B O 1
ATOM 1885 N N . PHE B 1 114 ? 14.648 0.161 9.109 1 97.94 114 PHE B N 1
ATOM 1886 C CA . PHE B 1 114 ? 16.016 -0.116 8.695 1 97.94 114 PHE B CA 1
ATOM 1887 C C . PHE B 1 114 ? 16.531 -1.396 9.344 1 97.94 114 PHE B C 1
ATOM 1889 O O . PHE B 1 114 ? 17.078 -2.27 8.664 1 97.94 114 PHE B O 1
ATOM 1896 N N . ILE B 1 115 ? 16.375 -1.588 10.625 1 98.31 115 ILE B N 1
ATOM 1897 C CA . ILE B 1 115 ? 16.891 -2.721 11.383 1 98.31 115 ILE B CA 1
ATOM 1898 C C . ILE B 1 115 ? 16.234 -4.012 10.891 1 98.31 115 ILE B C 1
ATOM 1900 O O . ILE B 1 115 ? 16.922 -5.008 10.656 1 98.31 115 ILE B O 1
ATOM 1904 N N . LEU B 1 116 ? 14.961 -4.031 10.727 1 98.31 116 LEU B N 1
ATOM 1905 C CA . LEU B 1 116 ? 14.266 -5.238 10.289 1 98.31 116 LEU B CA 1
ATOM 1906 C C . LEU B 1 116 ? 14.664 -5.594 8.859 1 98.31 116 LEU B C 1
ATOM 1908 O O . LEU B 1 116 ? 14.727 -6.773 8.5 1 98.31 116 LEU B O 1
ATOM 1912 N N . THR B 1 117 ? 14.859 -4.527 8.016 1 98.31 117 THR B N 1
ATOM 1913 C CA . THR B 1 117 ? 15.336 -4.793 6.668 1 98.31 117 THR B CA 1
ATOM 1914 C C . THR B 1 117 ? 16.672 -5.523 6.703 1 98.31 117 THR B C 1
ATOM 1916 O O . THR B 1 117 ? 16.875 -6.496 5.977 1 98.31 117 THR B O 1
ATOM 1919 N N . LEU B 1 118 ? 17.578 -5.051 7.543 1 97.25 118 LEU B N 1
ATOM 1920 C CA . LEU B 1 118 ? 18.891 -5.676 7.652 1 97.25 118 LEU B CA 1
ATOM 1921 C C . LEU B 1 118 ? 18.766 -7.113 8.141 1 97.25 118 LEU B C 1
ATOM 1923 O O . LEU B 1 118 ? 19.422 -8.016 7.613 1 97.25 118 LEU B O 1
ATOM 1927 N N . LEU B 1 119 ? 17.969 -7.371 9.094 1 97.06 119 LEU B N 1
ATOM 1928 C CA . LEU B 1 119 ? 17.797 -8.703 9.664 1 97.06 119 LEU B CA 1
ATOM 1929 C C . LEU B 1 119 ? 17.219 -9.664 8.641 1 97.06 119 LEU B C 1
ATOM 1931 O O . LEU B 1 119 ? 17.719 -10.781 8.477 1 97.06 119 LEU B O 1
ATOM 1935 N N . ILE B 1 120 ? 16.203 -9.25 7.941 1 96.5 120 ILE B N 1
ATOM 1936 C CA . ILE B 1 120 ? 15.547 -10.109 6.961 1 96.5 120 ILE B CA 1
ATOM 1937 C C . ILE B 1 120 ? 16.391 -10.203 5.699 1 96.5 120 ILE B C 1
ATOM 1939 O O . ILE B 1 120 ? 16.5 -11.266 5.082 1 96.5 120 ILE B O 1
ATOM 1943 N N . GLY B 1 121 ? 16.938 -9.031 5.305 1 95.62 121 GLY B N 1
ATOM 1944 C CA . GLY B 1 121 ? 17.797 -8.969 4.121 1 95.62 121 GLY B CA 1
ATOM 1945 C C . GLY B 1 121 ? 18.969 -9.922 4.188 1 95.62 121 GLY B C 1
ATOM 1946 O O . GLY B 1 121 ? 19.375 -10.484 3.17 1 95.62 121 GLY B O 1
ATOM 1947 N N . MET B 1 122 ? 19.516 -10.18 5.348 1 94.06 122 MET B N 1
ATOM 1948 C CA . MET B 1 122 ? 20.625 -11.109 5.539 1 94.06 122 MET B CA 1
ATOM 1949 C C . MET B 1 122 ? 20.203 -12.531 5.18 1 94.06 122 MET B C 1
ATOM 1951 O O . MET B 1 122 ? 21.016 -13.32 4.688 1 94.06 122 MET B O 1
ATOM 1955 N N . SER B 1 123 ? 19 -12.836 5.348 1 91.56 123 SER B N 1
ATOM 1956 C CA . SER B 1 123 ? 18.5 -14.172 5.02 1 91.56 123 SER B CA 1
ATOM 1957 C C . SER B 1 123 ? 18.344 -14.344 3.512 1 91.56 123 SER B C 1
ATOM 1959 O O . SER B 1 123 ? 18.312 -15.469 3.014 1 91.56 123 SER B O 1
ATOM 1961 N N . ILE B 1 124 ? 18.172 -13.273 2.762 1 88.12 124 ILE B N 1
ATOM 1962 C CA . ILE B 1 124 ? 18.016 -13.297 1.312 1 88.12 124 ILE B CA 1
ATOM 1963 C C . ILE B 1 124 ? 19.375 -13.477 0.643 1 88.12 124 ILE B C 1
ATOM 1965 O O . ILE B 1 124 ? 19.469 -14.086 -0.425 1 88.12 124 ILE B O 1
ATOM 1969 N N . TRP B 1 125 ? 20.391 -12.984 1.233 1 84.69 125 TRP B N 1
ATOM 1970 C CA . TRP B 1 125 ? 21.719 -13.086 0.669 1 84.69 125 TRP B CA 1
ATOM 1971 C C . TRP B 1 125 ? 22.359 -14.422 1.029 1 84.69 125 TRP B C 1
ATOM 1973 O O . TRP B 1 125 ? 23.078 -15.016 0.213 1 84.69 125 TRP B O 1
#

InterPro domains:
  IPR000701 Succinate dehydrogenase/fumarate reductase type B, transmembrane subunit [PF01127] (1-119)
  IPR014314 Succinate dehydrogenase, cytochrome b556 subunit [PIRSF000178] (3-124)
  IPR014314 Succinate dehydrogenase, cytochrome b556 subunit [PTHR10978] (14-120)
  IPR014314 Succinate dehydrogenase, cytochrome b556 subunit [TIGR02970] (4-122)
  IPR014314 Succinate dehydrogenase, cytochrome b556 subunit [cd03499] (6-121)
  IPR034804 Fumarate reductase/succinate dehydrogenase, transmembrane subunit [G3DSA:1.20.1300.10] (1-125)
  IPR034804 Fumarate reductase/succinate dehydrogenase, transmembrane subunit [SSF81343] (3-125)

Radius of gyration: 23.01 Å; Cα contacts (8 Å, |Δi|>4): 181; chains: 2; bounding box: 54×81×49 Å

pLDDT: mean 89.73, std 15.23, range [40.38, 98.62]

Solvent-accessible surface area (backbone atoms only — not comparable to full-atom values): 13449 Å² total; per-residue (Å²): 132,83,77,75,71,80,74,76,75,46,67,89,65,54,74,70,53,59,47,56,52,47,55,50,50,29,52,50,27,49,48,48,48,48,67,59,36,44,55,52,52,49,53,51,48,47,35,46,69,68,40,73,66,32,31,53,53,52,57,53,43,72,73,35,68,67,51,49,50,50,50,39,51,51,46,28,40,47,38,35,27,51,42,38,48,53,51,51,51,36,40,75,72,62,42,53,70,49,67,70,44,32,45,50,53,35,50,48,28,58,48,50,18,50,53,51,31,53,62,52,38,59,73,73,106,132,84,78,74,71,81,73,78,76,47,66,89,67,54,75,71,53,59,47,56,51,48,53,50,51,31,54,52,29,48,47,48,49,47,69,59,36,45,56,51,51,50,54,51,49,46,34,47,69,67,41,73,67,32,30,54,53,51,57,52,42,71,72,36,68,67,51,48,51,50,50,40,51,49,46,28,40,47,38,33,28,51,43,39,48,51,51,52,51,36,41,74,73,62,43,54,70,49,66,70,44,32,45,51,54,35,50,47,30,56,48,50,18,51,53,52,32,53,62,54,38,59,73,75,105

Organism: NCBI:txid1233

Sequence (250 aa):
MQKKPPKHLNLLEIKQPLPAVVSILHRVSGALLFFPGIPLLLSNLELLLDSPQGYAQFQSLFENPLFKTGLILALWVFLLHLFAGIRFLGLDLHYGIKLEQARLTSKIVLAAGFILTLLIGMSIWMQKKPPKHLNLLEIKQPLPAVVSILHRVSGALLFFPGIPLLLSNLELLLDSPQGYAQFQSLFENPLFKTGLILALWVFLLHLFAGIRFLGLDLHYGIKLEQARLTSKIVLAAGFILTLLIGMSIW

Nearest PDB structures (foldseek):
  7jz2-assembly1_C  TM=8.545E-01  e=3.707E-06  Escherichia coli K-12
  2wu2-assembly3_K  TM=8.869E-01  e=1.575E-05  Escherichia coli
  2acz-assembly1_C-3  TM=8.291E-01  e=1.951E-05  Escherichia coli
  2acz-assembly1_C-2  TM=8.291E-01  e=1.951E-05  Escherichia coli
  2wdv-assembly1_C  TM=8.880E-01  e=8.288E-05  Escherichia coli

Secondary structure (DSSP, 8-state):
----------TTTS---HHHHHHHHHHHHHHHIIIIIHHHHHHHHHHHHH-HHHHHHHHHHTT-HHHHHHHHHHHHHHHHHHHHHHHHHHHHTTSS-SHHHHHHHHHHHHHHHHHHHHHHHHHH-/----------TTTS---HHHHHHHHHHHHHHHIIIIIHHHHHHHHHHHHH-HHHHHHHHHHTT-HHHHHHHHHHHHHHHHHHHHHHHHHHHHTTSS-SHHHHHHHHHHHHHHHHHHHHHHHHHH-

Foldseek 3Di:
DPPPPDPPPPVVPPPPQLLVVLVVLLVVLVVCCPPVNVVVVVVLVCLCPVDPVSVVVSVCLLVDPVSLVVVLVNQLSVQLNVLSVVVVVCVVVVHQVDPVSSSVSSVVSNVVSVVVSVVVSVVSD/DPDPPDPPPPVVPPPPQLLVVLVVLLVVLVVCCPPVNVVVVVVLVCLCPVDPVSVVVSVCLLVDPVSLVVVLVNQLSVQLNVLSVVVVVCVVVVHQVDPVSSSVSSVVSNVVSVVVSVVVSVVSD